Protein AF-A0A2L0EW64-F1 (afdb_monomer)

Nearest PDB structures (foldseek):
  2wth-assembly1_B  TM=3.058E-01  e=8.315E+00  Caenorhabditis elegans

pLDDT: mean 84.93, std 18.55, range [39.09, 98.69]

Radius of gyration: 31.0 Å; Cα contacts (8 Å, |Δi|>4): 306; chains: 1; bounding box: 69×65×93 Å

Organism: Sorangium cellulosum (NCBI:txid56)

Sequence (270 aa):
MNTPLPSGPVSHRSRALADAPSSSRMAPAFAGAPVSDRDELAALLSALLSLVQQRRDIWLPLSFGVLGFAPIASLALAIFGLAPLHITTVTVVIPSFITAVALGLWYPRYGRVAARGYLFAIAGVLMYDVTRAPFSLLGDWSDFVPNIGALLLHREEPHTALGYTWRWLGNGGGMGLAFVMVYPLVARRRDVVQSALVYGVAVWSCLVLTLLLAPRGEQILFELTPKNLASTLIGHLVFGGVIGLLMRSTGINVRPYAADRPRIAPLSRR

Foldseek 3Di:
DDDDDDDDDDDDDDDDDDDDDDPPDDDPPPPPDPPDPVNVVVVVVVVVVVVVLVVCLQVLLVLLLVLLCQLVVLVLCCLQVNDQSQVSCVVPNVVSVVVLCVSCVVVVLLVVQLQLLLVLLLVLLVQLVVLCVVCCVVVNWPDLLQLVVCSNVVHPGGDNVSSVCCSRNRNRSSLSSNCSSCCCVPPVPDQLLVSLLVSLVVVLVVLVVSLVPRPCSCVNGHDDDPVVSVSSNVSSNSSSNSSSVSCVVVVPDSDRPVVPDDPPPPPPPD

Secondary structure (DSSP, 8-state):
--------------------------------PPPPHHHHHHHHHHHHHHHHHHHHHHHHHHHHHHHHHHHHHHHHHHHTTSS-HHHHIIIIIHHHHHHHHHHHHHSHHHHHHHHHHHHHHHHHHHHHHHHHHHHHHTTSS---HHHHHHHHHT-SS--HHHHHHIIIIIIIHHHHHHHHHHHHHH-TTS-HHHHHHHHHHHHHHHHHHHHHHSTTHHHHS----HHHHHHHHHHHHHHHHHHHHHHHHTT-----GGGG----------

Solvent-accessible surface area (backbone atoms only — not comparable to full-atom values): 14690 Å² total; per-residue (Å²): 131,86,85,83,89,88,88,85,83,91,86,89,82,83,90,82,84,88,85,87,81,85,80,87,68,82,75,77,82,79,74,77,71,79,80,50,74,65,57,56,50,51,49,52,52,51,51,52,52,48,52,58,47,55,51,47,58,49,50,52,26,48,50,42,24,57,38,17,39,34,40,49,52,33,49,49,34,30,46,56,69,74,41,60,33,41,56,36,39,65,73,44,28,50,53,28,50,54,48,48,49,52,50,19,67,78,37,54,73,60,24,53,50,34,50,50,19,20,52,36,14,32,54,8,41,51,54,16,47,61,70,45,43,63,43,42,75,70,70,7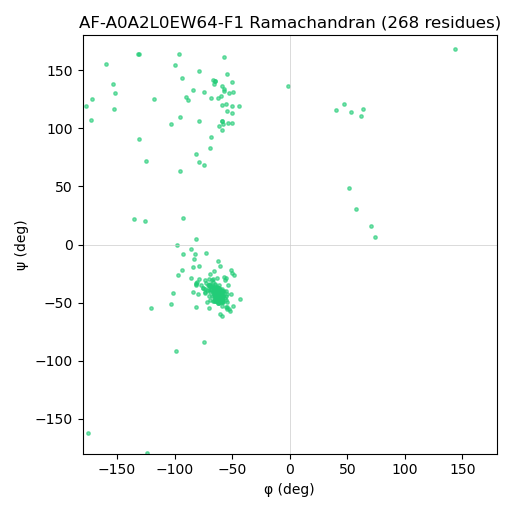5,36,81,79,31,50,21,42,52,18,6,42,50,67,74,47,90,62,66,28,54,70,58,11,50,46,41,47,34,61,33,35,25,12,16,45,25,16,13,46,59,40,36,41,58,79,78,46,66,89,52,60,57,38,63,51,23,30,53,46,17,50,50,54,44,50,53,48,53,50,43,38,75,70,20,93,46,21,35,80,55,50,52,66,94,41,77,64,52,53,51,54,50,45,50,28,25,40,43,25,14,37,43,32,14,49,51,39,61,75,67,60,70,70,78,64,48,77,77,74,74,56,76,80,72,69,75,78,72,92,120

Structure (mmCIF, N/CA/C/O backbone):
data_AF-A0A2L0EW64-F1
#
_entry.id   AF-A0A2L0EW64-F1
#
loop_
_atom_site.group_PDB
_atom_site.id
_atom_site.type_symbol
_atom_site.label_atom_id
_atom_site.label_alt_id
_atom_site.label_comp_id
_atom_site.label_asym_id
_atom_site.label_entity_id
_atom_site.label_seq_id
_atom_site.pdbx_PDB_ins_code
_atom_site.Cartn_x
_atom_site.Cartn_y
_atom_site.Cartn_z
_atom_site.occupancy
_atom_site.B_iso_or_equiv
_atom_site.auth_seq_id
_atom_site.auth_comp_id
_atom_site.auth_asym_id
_atom_site.auth_atom_id
_atom_site.pdbx_PDB_model_num
ATOM 1 N N . MET A 1 1 ? 22.609 -51.696 52.516 1.00 44.81 1 MET A N 1
ATOM 2 C CA . MET A 1 1 ? 21.857 -50.637 53.227 1.00 44.81 1 MET A CA 1
ATOM 3 C C . MET A 1 1 ? 20.477 -50.594 52.568 1.00 44.81 1 MET A C 1
ATOM 5 O O . MET A 1 1 ? 20.411 -50.076 51.469 1.00 44.81 1 MET A O 1
ATOM 9 N N . ASN A 1 2 ? 19.399 -51.287 52.972 1.00 39.09 2 ASN A N 1
ATOM 10 C CA . ASN A 1 2 ? 18.776 -51.550 54.288 1.00 39.09 2 ASN A CA 1
ATOM 11 C C . ASN A 1 2 ? 18.795 -50.292 55.161 1.00 39.09 2 ASN A C 1
ATOM 13 O O . ASN A 1 2 ? 19.894 -49.858 55.480 1.00 39.09 2 ASN A O 1
ATOM 17 N N . THR A 1 3 ? 17.713 -49.632 55.585 1.00 47.19 3 THR A N 1
ATOM 18 C CA . THR A 1 3 ? 16.247 -49.873 55.716 1.00 47.19 3 THR A CA 1
ATOM 19 C C . THR A 1 3 ? 15.658 -48.501 56.214 1.00 47.19 3 THR A C 1
ATOM 21 O O . THR A 1 3 ? 16.403 -47.525 56.197 1.00 47.19 3 THR A O 1
ATOM 24 N N . PRO A 1 4 ? 14.448 -48.357 56.793 1.00 58.59 4 PRO A N 1
ATOM 25 C CA . PRO A 1 4 ? 13.113 -48.262 56.190 1.00 58.59 4 PRO A CA 1
ATOM 26 C C . PRO A 1 4 ? 12.327 -46.970 56.58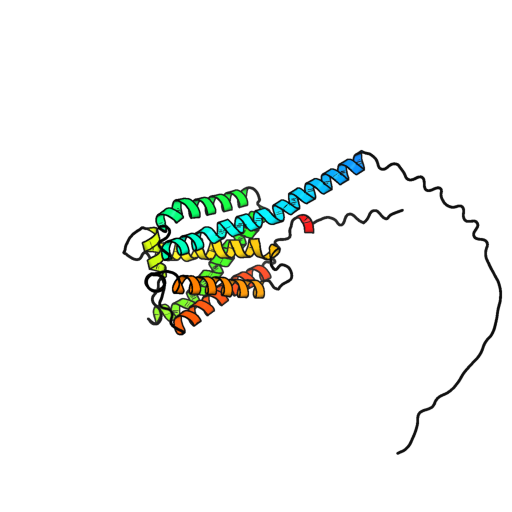8 1.00 58.59 4 PRO A C 1
ATOM 28 O O . PRO A 1 4 ? 12.793 -46.137 57.360 1.00 58.59 4 PRO A O 1
ATOM 31 N N . LEU A 1 5 ? 11.092 -46.843 56.076 1.00 52.62 5 LEU A N 1
ATOM 32 C CA . LEU A 1 5 ? 10.020 -45.936 56.541 1.00 52.62 5 LEU A CA 1
ATOM 33 C C . LEU A 1 5 ? 9.660 -46.140 58.030 1.00 52.62 5 LEU A C 1
ATOM 35 O O . LEU A 1 5 ? 9.796 -47.259 58.529 1.00 52.62 5 LEU A O 1
ATOM 39 N N . PRO A 1 6 ? 9.000 -45.150 58.666 1.00 60.81 6 PRO A N 1
ATOM 40 C CA . PRO A 1 6 ? 8.029 -45.430 59.715 1.00 60.81 6 PRO A CA 1
ATOM 41 C C . PRO A 1 6 ? 6.615 -44.946 59.356 1.00 60.81 6 PRO A C 1
ATOM 43 O O . PRO A 1 6 ? 6.358 -43.780 59.061 1.00 60.81 6 PRO A O 1
ATOM 46 N N . SER A 1 7 ? 5.695 -45.899 59.440 1.00 58.47 7 SER A N 1
ATOM 47 C CA . SER A 1 7 ? 4.243 -45.767 59.511 1.00 58.47 7 SER A CA 1
ATOM 48 C C . SER A 1 7 ? 3.760 -45.753 60.968 1.00 58.47 7 SER A C 1
ATOM 50 O O . SER A 1 7 ? 4.243 -46.557 61.765 1.00 58.47 7 SER A O 1
ATOM 52 N N . GLY A 1 8 ? 2.731 -44.954 61.277 1.00 45.16 8 GLY A N 1
ATOM 53 C CA . GLY A 1 8 ? 1.838 -45.132 62.441 1.00 45.16 8 GLY A CA 1
ATOM 54 C C . GLY A 1 8 ? 1.383 -43.817 63.107 1.00 45.16 8 GLY A C 1
ATOM 55 O O . GLY A 1 8 ? 2.007 -42.787 62.873 1.00 45.16 8 GLY A O 1
ATOM 56 N N . PRO A 1 9 ? 0.390 -43.832 64.024 1.00 53.88 9 PRO A N 1
ATOM 57 C CA . PRO A 1 9 ? -0.906 -44.512 63.936 1.00 53.88 9 PRO A CA 1
ATOM 58 C C . PRO A 1 9 ? -2.127 -43.623 64.319 1.00 53.88 9 PRO A C 1
ATOM 60 O O . PRO A 1 9 ? -2.017 -42.572 64.939 1.00 53.88 9 PRO A O 1
ATOM 63 N N . VAL A 1 10 ? -3.299 -44.129 63.918 1.00 52.09 10 VAL A N 1
ATOM 64 C CA . VAL A 1 10 ? -4.690 -44.033 64.427 1.00 52.09 10 VAL A CA 1
ATOM 65 C C . VAL A 1 10 ? -4.979 -43.220 65.708 1.00 52.09 10 VAL A C 1
ATOM 67 O O . VAL A 1 10 ? -4.393 -43.467 66.757 1.00 52.09 10 VAL A O 1
ATOM 70 N N . SER A 1 11 ? -6.059 -42.420 65.685 1.00 51.19 11 SER A N 1
ATOM 71 C CA . SER A 1 11 ? -6.894 -42.180 66.878 1.00 51.19 11 SER A CA 1
ATOM 72 C C . SER A 1 11 ? -8.365 -41.863 66.528 1.00 51.19 11 SER A C 1
ATOM 74 O O . SER A 1 11 ? -8.673 -41.043 65.665 1.00 51.19 11 SER A O 1
ATOM 76 N N . HIS A 1 12 ? -9.257 -42.589 67.207 1.00 46.34 12 HIS A N 1
ATOM 77 C CA . HIS A 1 12 ? -10.720 -42.546 67.184 1.00 46.34 12 HIS A CA 1
ATOM 78 C C . HIS A 1 12 ? -11.299 -41.385 68.018 1.00 46.34 12 HIS A C 1
ATOM 80 O O . HIS A 1 12 ? -10.793 -41.115 69.103 1.00 46.34 12 HIS A O 1
ATOM 86 N N . ARG A 1 13 ? -12.461 -40.840 67.612 1.00 47.72 13 ARG A N 1
ATOM 87 C CA . ARG A 1 13 ? -13.586 -40.394 68.484 1.00 47.72 13 ARG A CA 1
ATOM 88 C C . ARG A 1 13 ? -14.778 -39.999 67.591 1.00 47.72 13 ARG A C 1
ATOM 90 O O . ARG A 1 13 ? -14.634 -39.127 66.750 1.00 47.72 13 ARG A O 1
ATOM 97 N N . SER A 1 14 ? -15.866 -40.768 67.512 1.00 42.53 14 SER A N 1
ATOM 98 C CA . SER A 1 14 ? -17.014 -40.898 68.438 1.00 42.53 14 SER A CA 1
ATOM 99 C C . SER A 1 14 ? -17.855 -39.629 68.666 1.00 42.53 14 SER A C 1
ATOM 101 O O . SER A 1 14 ? -17.429 -38.734 69.380 1.00 42.53 14 SER A O 1
ATOM 103 N N . ARG A 1 15 ? -19.090 -39.692 68.127 1.00 44.91 15 ARG A N 1
ATOM 104 C CA . ARG A 1 15 ? -20.407 -39.279 68.678 1.00 44.91 15 ARG A CA 1
ATOM 105 C C . ARG A 1 15 ? -20.574 -37.899 69.342 1.00 44.91 15 ARG A C 1
ATOM 107 O O . ARG A 1 15 ? -20.096 -37.702 70.449 1.00 44.91 15 ARG A O 1
ATOM 114 N N . ALA A 1 16 ? -21.485 -37.094 68.784 1.00 43.25 16 ALA A N 1
ATOM 115 C CA . ALA A 1 16 ? -22.729 -36.597 69.418 1.00 43.25 16 ALA A CA 1
ATOM 116 C C . ALA A 1 16 ? -23.508 -35.770 68.363 1.00 43.25 16 ALA A C 1
ATOM 118 O O . ALA A 1 16 ? -22.899 -34.977 67.658 1.00 43.25 16 ALA A O 1
ATOM 119 N N . LEU A 1 17 ? -24.736 -36.131 67.972 1.00 42.59 17 LEU A N 1
ATOM 120 C CA . LEU A 1 17 ? -26.027 -35.829 68.617 1.00 42.59 17 LEU A CA 1
ATOM 121 C C . LEU A 1 17 ? -26.370 -34.329 68.665 1.00 42.59 17 LEU A C 1
ATOM 123 O O . LEU A 1 17 ? -25.695 -33.574 69.345 1.00 42.59 17 LEU A O 1
ATOM 127 N N . ALA A 1 18 ? -27.467 -34.014 67.964 1.00 44.28 18 ALA A N 1
ATOM 128 C CA . ALA A 1 18 ? -28.456 -32.964 68.211 1.00 44.28 18 ALA A CA 1
ATOM 129 C C . ALA A 1 18 ? -27.960 -31.520 68.403 1.00 44.28 18 ALA A C 1
ATOM 131 O O . ALA A 1 18 ? -27.354 -31.180 69.405 1.00 44.28 18 ALA A O 1
ATOM 132 N N . ASP A 1 19 ? -28.315 -30.642 67.463 1.00 45.41 19 ASP A N 1
ATOM 133 C CA . ASP A 1 19 ? -29.404 -29.694 67.724 1.00 45.41 19 ASP A CA 1
ATOM 134 C C . ASP A 1 19 ? -29.774 -28.927 66.451 1.00 45.41 19 ASP A C 1
ATOM 136 O O . ASP A 1 19 ? -28.946 -28.316 65.775 1.00 45.41 19 ASP A O 1
ATOM 140 N N . ALA A 1 20 ? -31.058 -29.003 66.111 1.00 51.59 20 ALA A N 1
ATOM 141 C CA . ALA A 1 20 ? -31.687 -28.215 65.069 1.00 51.59 20 ALA A CA 1
ATOM 142 C C . ALA A 1 20 ? -32.179 -26.892 65.675 1.00 51.59 20 ALA A C 1
ATOM 144 O O . ALA A 1 20 ? -33.000 -26.931 66.592 1.00 51.59 20 ALA A O 1
ATOM 145 N N . PRO A 1 21 ? -31.782 -25.721 65.148 1.00 48.44 21 PRO A N 1
ATOM 146 C CA . PRO A 1 21 ? -32.523 -24.496 65.372 1.00 48.44 21 PRO A CA 1
ATOM 147 C C . PRO A 1 21 ? -33.582 -24.327 64.277 1.00 48.44 21 PRO A C 1
ATOM 149 O O . PRO A 1 21 ? -33.303 -24.370 63.077 1.00 48.44 21 PRO A O 1
ATOM 152 N N . SER A 1 22 ? -34.815 -24.126 64.729 1.00 51.66 22 SER A N 1
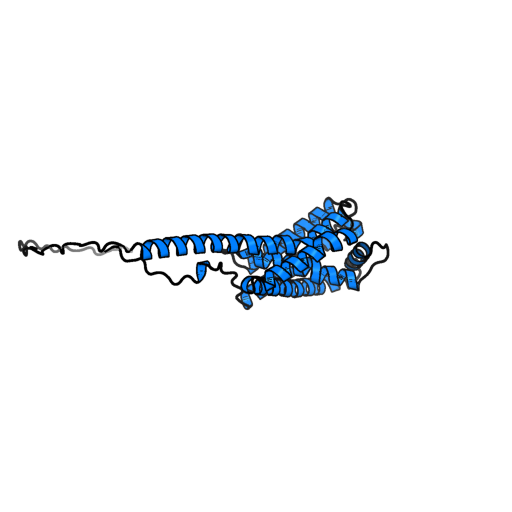ATOM 153 C CA . SER A 1 22 ? -36.002 -23.803 63.948 1.00 51.66 22 SER A CA 1
ATOM 154 C C . SER A 1 22 ? -35.773 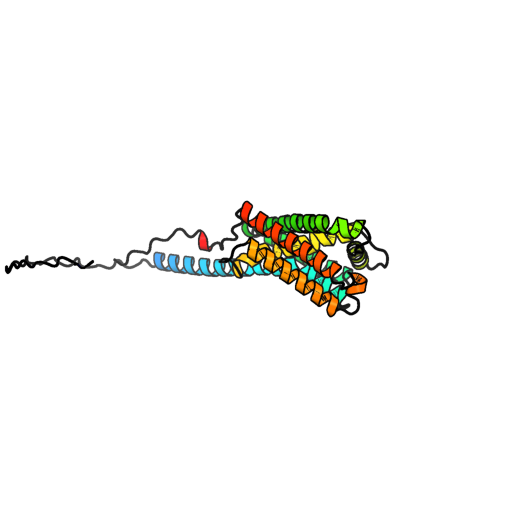-22.629 62.985 1.00 51.66 22 SER A C 1
ATOM 156 O O . SER A 1 22 ? -35.626 -21.473 63.378 1.00 51.66 22 SER A O 1
ATOM 158 N N . SER A 1 23 ? -35.801 -22.904 61.681 1.00 46.41 23 SER A N 1
ATOM 159 C CA . SER A 1 23 ? -35.766 -21.884 60.629 1.00 46.41 23 SER A CA 1
ATOM 160 C C . SER A 1 23 ? -37.176 -21.519 60.157 1.00 46.41 23 SER A C 1
ATOM 162 O O . SER A 1 23 ? -37.527 -21.650 58.990 1.00 46.41 23 SER A O 1
ATOM 164 N N . SER A 1 24 ? -37.989 -20.968 61.059 1.00 51.53 24 SER A N 1
ATOM 165 C CA . SER A 1 24 ? -39.148 -20.157 60.664 1.00 51.53 24 SER A CA 1
ATOM 166 C C . SER A 1 24 ? -38.660 -18.751 60.281 1.00 51.53 24 SER A C 1
ATOM 168 O O . SER A 1 24 ? -38.860 -17.782 61.014 1.00 51.53 24 SER A O 1
ATOM 170 N N . ARG A 1 25 ? -37.974 -18.626 59.138 1.00 48.84 25 ARG A N 1
ATOM 171 C CA . ARG A 1 25 ? -37.806 -17.330 58.465 1.00 48.84 25 ARG A CA 1
ATOM 172 C C . ARG A 1 25 ? -38.895 -17.212 57.412 1.00 48.84 25 ARG A C 1
ATOM 174 O O . ARG A 1 25 ? -38.855 -17.908 56.403 1.00 48.84 25 ARG A O 1
ATOM 181 N N . MET A 1 26 ? -39.849 -16.321 57.675 1.00 45.78 26 MET A N 1
ATOM 182 C CA . MET A 1 26 ? -40.767 -15.786 56.674 1.00 45.78 26 MET A CA 1
ATOM 183 C C . MET A 1 26 ? -39.977 -15.437 55.412 1.00 45.78 26 MET A C 1
ATOM 185 O O . MET A 1 26 ? -39.053 -14.622 55.452 1.00 45.78 26 MET A O 1
ATOM 189 N N . ALA A 1 27 ? -40.334 -16.082 54.304 1.00 45.59 27 ALA A N 1
ATOM 190 C CA . ALA A 1 27 ? -39.895 -15.668 52.988 1.00 45.59 27 ALA A CA 1
ATOM 191 C C . ALA A 1 27 ? -40.333 -14.208 52.773 1.00 45.59 27 ALA A C 1
ATOM 193 O O . ALA A 1 27 ? -41.496 -13.887 53.037 1.00 45.59 27 ALA A O 1
ATOM 194 N N . PRO A 1 28 ? -39.450 -13.309 52.309 1.00 49.66 28 PRO A N 1
ATOM 195 C CA . PRO A 1 28 ? -39.916 -12.033 51.806 1.00 49.66 28 PRO A CA 1
ATOM 196 C C . PRO A 1 28 ? -40.800 -12.327 50.594 1.00 49.66 28 PRO A C 1
ATOM 198 O O . PRO A 1 28 ? -40.392 -13.033 49.670 1.00 49.66 28 PRO A O 1
ATOM 201 N N . ALA A 1 29 ? -42.029 -11.814 50.617 1.00 46.47 29 ALA A N 1
ATOM 202 C CA . ALA A 1 29 ? -42.864 -11.745 49.434 1.00 46.47 29 ALA A CA 1
ATOM 203 C C . ALA A 1 29 ? -42.093 -10.937 48.380 1.00 46.47 29 ALA A C 1
ATOM 205 O O . ALA A 1 29 ? -41.957 -9.718 48.491 1.00 46.47 29 ALA A O 1
ATOM 206 N N . PHE A 1 30 ? -41.530 -11.636 47.395 1.00 47.09 30 PHE A N 1
ATOM 207 C CA . PHE A 1 30 ? -40.926 -11.041 46.211 1.00 47.09 30 PHE A CA 1
ATOM 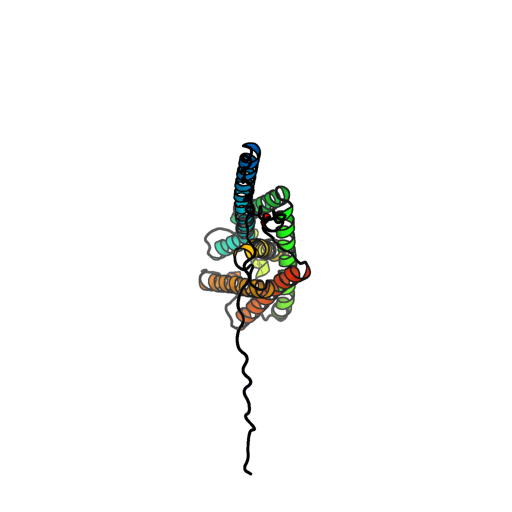208 C C . PHE A 1 30 ? -42.044 -10.434 45.365 1.00 47.09 30 PHE A C 1
ATOM 210 O O . PHE A 1 30 ? -42.559 -11.043 44.431 1.00 47.09 30 PHE A O 1
ATOM 217 N N . ALA A 1 31 ? -42.441 -9.215 45.721 1.00 45.97 31 ALA A N 1
ATOM 218 C CA . ALA A 1 31 ? -43.125 -8.329 44.803 1.00 45.97 31 ALA A CA 1
ATOM 219 C C . ALA A 1 31 ? -42.102 -7.928 43.732 1.00 45.97 31 ALA A C 1
ATOM 221 O O . ALA A 1 31 ? -41.310 -7.006 43.926 1.00 45.97 31 ALA A O 1
ATOM 222 N N . GLY A 1 32 ? -42.068 -8.674 42.625 1.00 47.53 32 GLY A N 1
ATOM 223 C CA . GLY A 1 32 ? -41.384 -8.236 41.416 1.00 47.53 32 GLY A CA 1
ATOM 224 C C . GLY A 1 32 ? -42.010 -6.917 40.985 1.00 47.53 32 GLY A C 1
ATOM 225 O O . GLY A 1 32 ? -43.157 -6.894 40.544 1.00 47.53 32 GLY A O 1
ATOM 226 N N . ALA A 1 33 ? -41.294 -5.812 41.189 1.00 54.06 33 ALA A N 1
ATOM 227 C CA . ALA A 1 33 ? -41.721 -4.523 40.676 1.00 54.06 33 ALA A CA 1
ATOM 228 C C . ALA A 1 33 ? -41.878 -4.649 39.150 1.00 54.06 33 ALA A C 1
ATOM 230 O O . ALA A 1 33 ? -40.996 -5.233 38.512 1.00 54.06 33 ALA A O 1
ATOM 231 N N . PRO A 1 34 ? -42.976 -4.152 38.555 1.00 58.41 34 PRO A N 1
ATOM 232 C CA . PRO A 1 34 ? -43.128 -4.169 37.110 1.00 58.41 34 PRO A CA 1
ATOM 233 C C . PRO A 1 34 ? -41.963 -3.384 36.503 1.00 58.41 34 PRO A C 1
ATOM 235 O O . PRO A 1 34 ? -41.762 -2.212 36.827 1.00 58.41 34 PRO A O 1
ATOM 238 N N . VAL A 1 35 ? -41.166 -4.055 35.668 1.00 59.88 35 VAL A N 1
ATOM 239 C CA . VAL A 1 35 ? -40.178 -3.387 34.819 1.00 59.88 35 VAL A CA 1
ATOM 240 C C . VAL A 1 35 ? -40.958 -2.358 34.010 1.00 59.88 35 VAL A C 1
ATOM 242 O O . VAL A 1 35 ? -41.945 -2.693 33.361 1.00 59.88 35 VAL A O 1
ATOM 245 N N . SER A 1 36 ? -40.587 -1.089 34.142 1.00 77.50 36 SER A N 1
ATOM 246 C CA . SER A 1 36 ? -41.289 0.000 33.473 1.00 77.50 36 SER A CA 1
ATOM 247 C C . SER A 1 36 ? -41.127 -0.154 31.960 1.00 77.50 36 SER A C 1
ATOM 249 O O . SER A 1 36 ? -40.018 -0.426 31.501 1.00 77.50 36 SER A O 1
ATOM 251 N N . ASP A 1 37 ? -42.174 0.114 31.171 1.00 77.94 37 ASP A N 1
ATOM 252 C CA . ASP A 1 37 ? -42.106 0.167 29.696 1.00 77.94 37 ASP A CA 1
ATOM 253 C C . ASP A 1 37 ? -40.927 1.029 29.188 1.00 77.94 37 ASP A C 1
ATOM 255 O O . ASP A 1 37 ? -40.390 0.825 28.098 1.00 77.94 37 ASP A O 1
ATOM 259 N N . ARG A 1 38 ? -40.478 2.001 29.999 1.00 78.44 38 ARG A N 1
ATOM 260 C CA . ARG A 1 38 ? -39.309 2.846 29.712 1.00 78.44 38 ARG A CA 1
ATOM 261 C C . ARG A 1 38 ? -37.982 2.088 29.780 1.00 78.44 38 ARG A C 1
ATOM 263 O O . ARG A 1 38 ? -37.090 2.383 28.986 1.00 78.44 38 ARG A O 1
ATOM 270 N N . ASP A 1 39 ? -37.850 1.136 30.698 1.00 82.75 39 ASP A N 1
ATOM 271 C CA . ASP A 1 39 ? -36.640 0.328 30.870 1.00 82.75 39 ASP A CA 1
ATOM 272 C C . ASP A 1 39 ? -36.513 -0.700 29.738 1.00 82.75 39 ASP A C 1
ATOM 274 O O . ASP A 1 39 ? -35.420 -0.898 29.200 1.00 82.75 39 ASP A O 1
ATOM 278 N N . GLU A 1 40 ? -37.635 -1.281 29.298 1.00 81.31 40 GLU A N 1
ATOM 279 C CA . GLU A 1 40 ? -37.673 -2.157 28.120 1.00 81.31 40 GLU A CA 1
ATOM 280 C C . GLU A 1 40 ? -37.359 -1.394 26.828 1.00 81.31 40 GLU A C 1
ATOM 282 O O . GLU A 1 40 ? -36.533 -1.843 26.025 1.00 81.31 40 GLU A O 1
ATOM 287 N N . LEU A 1 41 ? -37.936 -0.201 26.646 1.00 81.25 41 LEU A N 1
ATOM 288 C CA . LEU A 1 41 ? -37.624 0.660 25.504 1.00 81.25 41 LEU A CA 1
ATOM 289 C C . LEU A 1 41 ? -36.142 1.065 25.491 1.00 81.25 41 LEU A C 1
ATOM 291 O O . LEU A 1 41 ? -35.495 1.008 24.443 1.00 81.25 41 LEU A O 1
ATOM 295 N N . ALA A 1 42 ? -35.572 1.430 26.643 1.00 82.50 42 ALA A N 1
ATOM 296 C CA . ALA A 1 42 ? -34.151 1.755 26.758 1.00 82.50 42 ALA A CA 1
ATOM 297 C C . ALA A 1 42 ? -33.257 0.545 26.431 1.00 82.50 42 ALA A C 1
ATOM 299 O O . ALA A 1 42 ? -32.260 0.687 25.711 1.00 82.50 42 ALA A O 1
ATOM 300 N N . ALA A 1 43 ? -33.630 -0.652 26.892 1.00 82.88 43 ALA A N 1
ATOM 301 C CA . ALA A 1 43 ? -32.926 -1.889 26.572 1.00 82.88 43 ALA A CA 1
ATOM 302 C C . ALA A 1 43 ? -32.968 -2.189 25.064 1.00 82.88 43 ALA A C 1
ATOM 304 O O . ALA A 1 43 ? -31.915 -2.434 24.464 1.00 82.88 43 ALA A O 1
ATOM 305 N N . LEU A 1 44 ? -34.138 -2.079 24.427 1.00 81.00 44 LEU A N 1
ATOM 306 C CA . LEU A 1 44 ? -34.302 -2.269 22.982 1.00 81.00 44 LEU A CA 1
ATOM 307 C C . LEU A 1 44 ? -33.495 -1.253 22.167 1.00 81.00 44 LEU A C 1
ATOM 309 O O . LEU A 1 44 ? -32.775 -1.638 21.242 1.00 81.00 44 LEU A O 1
ATOM 313 N N . LEU A 1 45 ? -33.544 0.030 22.531 1.00 82.38 45 LEU A N 1
ATOM 314 C CA . LEU A 1 45 ? -32.759 1.077 21.871 1.00 82.38 45 LEU A CA 1
ATOM 315 C C . LEU A 1 45 ? -31.254 0.821 22.008 1.00 82.38 45 LEU A C 1
ATOM 317 O O . LEU A 1 45 ? -30.516 0.938 21.028 1.00 82.38 45 LEU A O 1
ATOM 321 N N . SER A 1 46 ? -30.793 0.409 23.192 1.00 81.88 46 SER A N 1
ATOM 322 C CA . SER A 1 46 ? -29.385 0.067 23.412 1.00 81.88 46 SER A CA 1
ATOM 323 C C . SER A 1 46 ? -28.946 -1.137 22.568 1.00 81.88 46 SER A C 1
ATOM 325 O O . SER A 1 46 ? -27.864 -1.116 21.971 1.00 81.88 46 SER A O 1
ATOM 327 N N . ALA A 1 47 ? -29.806 -2.152 22.440 1.00 79.56 47 ALA A N 1
ATOM 328 C CA . ALA A 1 47 ? -29.552 -3.325 21.617 1.00 79.56 47 ALA A CA 1
ATOM 329 C C . ALA A 1 47 ? -29.465 -2.946 20.130 1.00 79.56 47 ALA A C 1
ATOM 331 O O . ALA A 1 47 ? -28.489 -3.306 19.466 1.00 79.56 47 ALA A O 1
ATOM 332 N N . LEU A 1 48 ? -30.410 -2.148 19.625 1.00 77.56 48 LEU A N 1
ATOM 333 C CA . LEU A 1 48 ? -30.419 -1.665 18.240 1.00 77.56 48 LEU A CA 1
ATOM 334 C C . LEU A 1 48 ? -29.187 -0.814 17.915 1.00 77.56 48 LEU A C 1
ATOM 336 O O . LEU A 1 48 ? -28.503 -1.073 16.921 1.00 77.56 48 LEU A O 1
ATOM 340 N N . LEU A 1 49 ? -28.847 0.151 18.775 1.00 81.00 49 LEU A N 1
ATOM 341 C CA . LEU A 1 49 ? -27.640 0.966 18.622 1.00 81.00 49 LEU A CA 1
ATOM 342 C C . LEU A 1 49 ? -26.381 0.093 18.599 1.00 81.00 49 LEU A C 1
ATOM 344 O O . LEU A 1 49 ? -25.496 0.311 17.769 1.00 81.00 49 LEU A O 1
ATOM 348 N N . SER A 1 50 ? -26.325 -0.938 19.447 1.00 75.62 50 SER A N 1
ATOM 349 C CA . SER A 1 50 ? -25.191 -1.861 19.491 1.00 75.62 50 SER A CA 1
ATOM 350 C C . SER A 1 50 ? -25.030 -2.680 18.206 1.00 75.62 50 SER A C 1
ATOM 352 O O . SER A 1 50 ? -23.902 -2.880 17.757 1.00 75.62 50 SER A O 1
ATOM 354 N N . LEU A 1 51 ? -26.132 -3.089 17.569 1.00 77.25 51 LEU A N 1
ATOM 355 C CA . LEU A 1 51 ? -26.111 -3.812 16.295 1.00 77.25 51 LEU A CA 1
ATOM 356 C C . LEU A 1 51 ? -25.664 -2.910 15.141 1.00 77.25 51 LEU A C 1
ATOM 358 O O . LEU A 1 51 ? -24.823 -3.309 14.331 1.00 77.25 51 LEU A O 1
ATOM 362 N N . VAL A 1 52 ? -26.185 -1.680 15.074 1.00 77.69 52 VAL A N 1
ATOM 363 C CA . VAL A 1 52 ? -25.770 -0.682 14.070 1.00 77.69 52 VAL A CA 1
ATOM 364 C C . VAL A 1 52 ? -24.277 -0.391 14.200 1.00 77.69 52 VAL A C 1
ATOM 366 O O . VAL A 1 52 ? -23.547 -0.338 13.209 1.00 77.69 52 VAL A O 1
ATOM 369 N N . GLN A 1 53 ? -23.806 -0.246 15.432 1.00 77.38 53 GLN A N 1
ATOM 370 C CA . GLN A 1 53 ? -22.412 0.017 15.736 1.00 77.38 53 GLN A CA 1
ATOM 371 C C . GLN A 1 53 ? -21.495 -1.163 15.406 1.00 77.38 53 GLN A C 1
ATOM 373 O O . GLN A 1 53 ? -20.475 -0.969 14.750 1.00 77.38 53 GLN A O 1
ATOM 378 N N . GLN A 1 54 ? -21.895 -2.384 15.765 1.00 78.19 54 GLN A N 1
ATOM 379 C CA . GLN A 1 54 ? -21.169 -3.602 15.407 1.00 78.19 54 GLN A CA 1
ATOM 380 C C . GLN A 1 54 ? -21.037 -3.749 13.888 1.00 78.19 54 GLN A C 1
ATOM 382 O O . GLN A 1 54 ? -19.973 -4.116 13.393 1.00 78.19 54 GLN A O 1
ATOM 387 N N . ARG A 1 55 ? -22.093 -3.426 13.129 1.00 83.69 55 ARG A N 1
ATOM 388 C CA . ARG A 1 55 ? -22.022 -3.410 11.663 1.00 83.69 55 ARG A CA 1
ATOM 389 C C . ARG A 1 55 ? -21.007 -2.377 11.168 1.00 83.69 55 ARG A C 1
ATOM 391 O O . ARG A 1 55 ? -20.202 -2.702 10.301 1.00 83.69 55 ARG A O 1
ATOM 398 N N . ARG A 1 56 ? -20.991 -1.162 11.726 1.00 85.69 56 ARG A N 1
ATOM 399 C CA . ARG A 1 56 ? -20.013 -0.117 11.355 1.00 85.69 56 ARG A CA 1
ATOM 400 C C . ARG A 1 56 ? -18.569 -0.532 11.639 1.00 85.69 56 ARG A C 1
ATOM 402 O O . ARG A 1 56 ? -17.713 -0.308 10.788 1.00 85.69 56 ARG A O 1
ATOM 409 N N . ASP A 1 57 ? -18.325 -1.184 12.775 1.00 87.50 57 ASP A N 1
ATOM 410 C CA . ASP A 1 57 ? -17.009 -1.708 13.171 1.00 87.50 57 ASP A CA 1
ATOM 411 C C . ASP A 1 57 ? -16.462 -2.789 12.223 1.00 87.50 57 ASP A C 1
ATOM 413 O O . ASP A 1 57 ? -15.276 -3.100 12.279 1.00 87.50 57 ASP A O 1
ATOM 417 N N . ILE A 1 58 ? -17.300 -3.347 11.346 1.00 89.44 58 ILE A N 1
ATOM 418 C CA . ILE A 1 58 ? -16.903 -4.320 10.322 1.00 89.44 58 ILE A CA 1
ATOM 419 C C . ILE A 1 58 ? -16.815 -3.644 8.953 1.00 89.44 58 ILE A C 1
ATOM 421 O O . ILE A 1 58 ? -15.796 -3.752 8.273 1.00 89.44 58 ILE A O 1
ATOM 425 N N . TRP A 1 59 ? -17.858 -2.916 8.548 1.00 93.06 59 TRP A N 1
ATOM 426 C CA . TRP A 1 59 ? -17.931 -2.349 7.202 1.00 93.06 59 TRP A CA 1
ATOM 427 C C . TRP A 1 59 ? -16.930 -1.224 6.976 1.00 93.06 59 TRP A C 1
ATOM 429 O O . TRP A 1 59 ? -16.308 -1.198 5.923 1.00 93.06 59 TRP A O 1
ATOM 439 N N . LEU A 1 60 ? -16.720 -0.324 7.944 1.00 94.19 60 LEU A N 1
ATOM 440 C CA . LEU A 1 60 ? -15.776 0.778 7.750 1.00 94.19 60 LEU A CA 1
ATOM 441 C C . LEU A 1 60 ? -14.346 0.266 7.538 1.00 94.19 60 LEU A C 1
ATOM 443 O O . LEU A 1 60 ? -13.739 0.658 6.541 1.00 94.19 60 LEU A O 1
ATOM 447 N N . PRO A 1 61 ? -13.795 -0.627 8.385 1.00 94.88 61 PRO A N 1
ATOM 448 C CA . PRO A 1 61 ? -12.452 -1.125 8.137 1.00 94.88 61 PRO A CA 1
ATOM 449 C C . PRO A 1 61 ? -12.316 -1.948 6.854 1.00 94.88 61 PRO A C 1
ATOM 451 O O . PRO A 1 61 ? -11.290 -1.833 6.187 1.00 94.88 61 PRO A O 1
ATOM 454 N N . LEU A 1 62 ? -13.344 -2.711 6.461 1.00 96.06 62 LEU A N 1
ATOM 455 C CA . LEU A 1 62 ? -13.358 -3.398 5.165 1.00 96.06 62 LEU A CA 1
ATOM 456 C C . LEU A 1 62 ? -13.359 -2.413 3.993 1.00 96.06 62 LEU A C 1
ATOM 458 O O . LEU A 1 62 ? -12.583 -2.598 3.059 1.00 96.06 62 LEU A O 1
ATOM 462 N N . SER A 1 63 ? -14.163 -1.348 4.055 1.00 97.56 63 SER A N 1
ATOM 463 C CA . SER A 1 63 ? -14.182 -0.304 3.027 1.00 97.56 63 SER A CA 1
ATOM 464 C C . SER A 1 63 ? -12.814 0.354 2.888 1.00 97.56 63 SER A C 1
ATOM 466 O O . SER A 1 63 ? -12.290 0.432 1.783 1.00 97.56 63 SER A O 1
ATOM 468 N N . PHE A 1 64 ? -12.186 0.759 3.996 1.00 97.94 64 PHE A N 1
ATOM 469 C CA . PHE A 1 64 ? -10.812 1.267 3.959 1.00 97.94 64 PHE A CA 1
ATOM 470 C C . PHE A 1 64 ? -9.831 0.230 3.394 1.00 97.94 64 PHE A C 1
ATOM 472 O O . PHE A 1 64 ? -8.970 0.591 2.599 1.00 97.94 64 PHE A O 1
ATOM 479 N N . GLY A 1 65 ? -9.991 -1.048 3.748 1.00 97.38 65 GLY A N 1
ATOM 480 C CA . GLY A 1 65 ? -9.236 -2.161 3.175 1.00 97.38 65 GLY A CA 1
ATOM 481 C C . GLY A 1 65 ? -9.292 -2.199 1.649 1.00 97.38 65 GLY A C 1
ATOM 482 O O . GLY A 1 65 ? -8.257 -2.149 0.990 1.00 97.38 65 GLY A O 1
ATOM 483 N N . VAL A 1 66 ? -10.501 -2.236 1.089 1.00 98.06 66 VAL A N 1
ATOM 484 C CA . VAL A 1 66 ? -10.728 -2.277 -0.365 1.00 98.06 66 VAL A CA 1
ATOM 485 C C . VAL A 1 66 ? -10.170 -1.029 -1.048 1.00 98.06 66 VAL A C 1
ATOM 487 O O . VAL A 1 66 ? -9.428 -1.142 -2.021 1.00 98.06 66 VAL A O 1
ATOM 490 N N . LEU A 1 67 ? -10.472 0.156 -0.513 1.00 98.50 67 LEU A N 1
ATOM 491 C CA . LEU A 1 67 ? -10.003 1.430 -1.067 1.00 98.50 67 LEU A CA 1
ATOM 492 C C . LEU A 1 67 ? -8.470 1.535 -1.030 1.00 98.50 67 LEU A C 1
ATOM 494 O O . LEU A 1 67 ? -7.863 2.033 -1.975 1.00 98.50 67 LEU A O 1
ATOM 498 N N . GLY A 1 68 ? -7.835 1.028 0.032 1.00 98.25 68 GLY A N 1
ATOM 499 C CA . GLY A 1 68 ? -6.380 1.008 0.184 1.00 98.25 68 GLY A CA 1
ATOM 500 C C . GLY A 1 68 ? -5.664 0.100 -0.819 1.00 98.25 68 GLY A C 1
ATOM 501 O O . GLY A 1 68 ? -4.549 0.410 -1.229 1.00 98.25 68 GLY A O 1
ATOM 502 N N . PHE A 1 69 ? -6.299 -0.982 -1.280 1.00 98.25 69 PHE A N 1
ATOM 503 C CA . PHE A 1 69 ? -5.729 -1.856 -2.314 1.00 98.25 69 PHE A CA 1
ATOM 504 C C . PHE A 1 69 ? -5.929 -1.348 -3.750 1.00 98.25 69 PHE A C 1
ATOM 506 O O . PHE A 1 69 ? -5.321 -1.897 -4.670 1.00 98.25 69 PHE A O 1
ATOM 513 N N . ALA A 1 70 ? -6.721 -0.294 -3.970 1.00 98.50 70 ALA A N 1
ATOM 514 C CA . ALA A 1 70 ? -7.006 0.220 -5.311 1.00 98.50 70 ALA A CA 1
ATOM 515 C C . ALA A 1 70 ? -5.750 0.554 -6.155 1.00 98.50 70 ALA A C 1
ATOM 517 O O . ALA A 1 70 ? -5.730 0.169 -7.329 1.00 98.50 70 ALA A O 1
ATOM 518 N N . PRO A 1 71 ? -4.687 1.198 -5.617 1.00 98.44 71 PRO A N 1
ATOM 519 C CA . PRO A 1 71 ? -3.472 1.486 -6.383 1.00 98.44 71 PRO A CA 1
ATOM 520 C C . PRO A 1 71 ? -2.767 0.218 -6.876 1.00 98.44 71 PRO A C 1
ATOM 522 O O . PRO A 1 71 ? -2.504 0.074 -8.069 1.00 98.44 71 PRO A O 1
ATOM 525 N N . ILE A 1 72 ? -2.518 -0.743 -5.982 1.00 97.62 72 ILE A N 1
ATOM 526 C CA . ILE A 1 72 ? -1.783 -1.958 -6.349 1.00 97.62 72 ILE A CA 1
ATOM 527 C C . ILE A 1 72 ? -2.612 -2.865 -7.266 1.00 97.62 72 ILE A C 1
ATOM 529 O O . ILE A 1 72 ? -2.060 -3.452 -8.194 1.00 97.62 72 ILE A O 1
ATOM 533 N N . ALA A 1 73 ? -3.936 -2.916 -7.079 1.00 98.00 73 ALA A N 1
ATOM 534 C CA . ALA A 1 73 ? -4.837 -3.624 -7.984 1.00 98.00 73 ALA A CA 1
ATOM 535 C C . ALA A 1 73 ? -4.823 -3.005 -9.392 1.00 98.00 73 ALA A C 1
ATOM 537 O O . ALA A 1 73 ? -4.721 -3.729 -10.378 1.00 98.00 73 ALA A O 1
ATOM 538 N N . SER A 1 74 ? -4.849 -1.673 -9.492 1.00 98.44 74 SER A N 1
ATOM 539 C CA . SER A 1 74 ? -4.772 -0.960 -10.777 1.00 98.44 74 SER A CA 1
ATOM 540 C C . SER A 1 74 ? -3.440 -1.204 -11.489 1.00 98.44 74 SER A C 1
ATOM 542 O O . SER A 1 74 ? -3.415 -1.441 -12.696 1.00 98.44 74 SER A O 1
ATOM 544 N N . LEU A 1 75 ? -2.332 -1.222 -10.739 1.00 97.88 75 LEU A N 1
ATOM 545 C CA . LEU A 1 75 ? -1.020 -1.572 -11.281 1.00 97.88 75 LEU A CA 1
ATOM 546 C C . LEU A 1 75 ? -0.978 -3.025 -11.774 1.00 97.88 75 LEU A C 1
ATOM 548 O O . LEU A 1 75 ? -0.480 -3.272 -12.869 1.00 97.88 75 LEU A O 1
ATOM 552 N N . ALA A 1 76 ? -1.534 -3.971 -11.013 1.00 97.38 76 ALA A N 1
ATOM 553 C CA . ALA A 1 76 ? -1.626 -5.363 -11.442 1.00 97.38 76 ALA A CA 1
ATOM 554 C C . ALA A 1 76 ? -2.426 -5.486 -12.751 1.00 97.38 76 ALA A C 1
ATOM 556 O O . ALA A 1 76 ? -1.923 -6.063 -13.712 1.00 97.38 76 ALA A O 1
ATOM 557 N N . LEU A 1 77 ? -3.612 -4.871 -12.841 1.00 97.75 77 LEU A N 1
ATOM 558 C CA . LEU A 1 77 ? -4.422 -4.863 -14.068 1.00 97.75 77 LEU A CA 1
ATOM 559 C C . LEU A 1 77 ? -3.649 -4.320 -15.279 1.00 97.75 77 LEU A C 1
ATOM 561 O O . LEU A 1 77 ? -3.756 -4.880 -16.370 1.00 97.75 77 LEU A O 1
ATOM 565 N N . ALA A 1 78 ? -2.848 -3.270 -15.087 1.00 97.25 78 ALA A N 1
ATOM 566 C CA . ALA A 1 78 ? -2.011 -2.711 -16.143 1.00 97.25 78 ALA A CA 1
ATOM 567 C C . ALA A 1 78 ? -0.894 -3.661 -16.584 1.00 97.25 78 ALA A C 1
ATOM 569 O O . ALA A 1 78 ? -0.657 -3.806 -17.781 1.00 97.25 78 ALA A O 1
ATOM 570 N N . ILE A 1 79 ? -0.249 -4.353 -15.643 1.00 96.75 79 ILE A N 1
ATOM 571 C CA . ILE A 1 79 ? 0.801 -5.336 -15.945 1.00 96.75 79 ILE A CA 1
ATOM 572 C C . ILE A 1 79 ? 0.226 -6.553 -16.690 1.00 96.75 79 ILE A C 1
ATOM 574 O O . ILE A 1 79 ? 0.859 -7.063 -17.614 1.00 96.75 79 ILE A O 1
ATOM 578 N N . PHE A 1 80 ? -0.997 -6.975 -16.354 1.00 97.56 80 PHE A N 1
ATOM 579 C CA . PHE A 1 80 ? -1.731 -8.008 -17.096 1.00 97.56 80 PHE A CA 1
ATOM 580 C C . PHE A 1 80 ? -2.260 -7.533 -18.462 1.00 97.56 80 PHE A C 1
ATOM 582 O O . PHE A 1 80 ? -2.786 -8.343 -19.221 1.00 97.56 80 PHE A O 1
ATOM 589 N N . GLY A 1 81 ? -2.150 -6.241 -18.788 1.00 95.88 81 GLY A N 1
ATOM 590 C CA . GLY A 1 81 ? -2.704 -5.671 -20.018 1.00 95.88 81 GLY A CA 1
ATOM 591 C C . GLY A 1 81 ? -4.235 -5.596 -20.038 1.00 95.88 81 GLY A C 1
ATOM 592 O O . GLY A 1 81 ? -4.818 -5.408 -21.101 1.00 95.88 81 GLY A O 1
ATOM 593 N N . LEU A 1 82 ? -4.893 -5.735 -18.882 1.00 97.25 82 LEU A N 1
ATOM 594 C CA . LEU A 1 82 ? -6.356 -5.736 -18.765 1.00 97.25 82 LEU A CA 1
ATOM 595 C C . LEU A 1 82 ? -6.945 -4.324 -18.751 1.00 97.25 82 LEU A C 1
ATOM 597 O O . LEU A 1 82 ? -8.050 -4.111 -19.242 1.00 97.25 82 LEU A O 1
ATOM 601 N N . ALA A 1 83 ? -6.229 -3.358 -18.174 1.00 97.62 83 ALA A N 1
ATOM 602 C CA . ALA A 1 83 ? -6.656 -1.964 -18.150 1.00 97.62 83 ALA A CA 1
ATOM 603 C C . ALA A 1 83 ? -5.447 -1.020 -18.054 1.00 97.62 83 ALA A C 1
ATOM 605 O O . ALA A 1 83 ? -4.550 -1.278 -17.254 1.00 97.62 83 ALA A O 1
ATOM 606 N N . PRO A 1 84 ? -5.404 0.101 -18.797 1.00 97.81 84 PRO A N 1
ATOM 607 C CA . PRO A 1 84 ? -4.287 1.036 -18.706 1.00 97.81 84 PRO A CA 1
ATOM 608 C C . PRO A 1 84 ? -4.188 1.705 -17.325 1.00 97.81 84 PRO A C 1
ATOM 610 O O . PRO A 1 84 ? -5.198 2.117 -16.741 1.00 97.81 84 PRO A O 1
ATOM 613 N N . LEU A 1 85 ? -2.961 1.878 -16.820 1.00 98.12 85 LEU A N 1
ATOM 614 C CA . LEU A 1 85 ? -2.732 2.457 -15.492 1.00 98.12 85 LEU A CA 1
ATOM 615 C C . LEU A 1 85 ? -3.176 3.922 -15.395 1.00 98.12 85 LEU A C 1
ATOM 617 O O . LEU A 1 85 ? -3.754 4.318 -14.389 1.00 98.12 85 LEU A O 1
ATOM 621 N N . HIS A 1 86 ? -2.957 4.723 -16.439 1.00 98.06 86 HIS A N 1
ATOM 622 C CA . HIS A 1 86 ? -3.390 6.123 -16.474 1.00 98.06 86 HIS A CA 1
ATOM 623 C C . HIS A 1 86 ? -4.922 6.265 -16.370 1.00 98.06 86 HIS A C 1
ATOM 625 O O . HIS A 1 86 ? -5.411 7.138 -15.656 1.00 98.06 86 HIS A O 1
ATOM 631 N N . ILE A 1 87 ? -5.686 5.360 -17.000 1.00 98.44 87 ILE A N 1
ATOM 632 C CA . ILE A 1 87 ? -7.154 5.351 -16.919 1.00 98.44 87 ILE A CA 1
ATOM 633 C C . ILE A 1 87 ? -7.613 4.927 -15.526 1.00 98.44 87 ILE A C 1
ATOM 635 O O . ILE A 1 87 ? -8.348 5.664 -14.874 1.00 98.44 87 ILE A O 1
ATOM 639 N N . THR A 1 88 ? -7.156 3.768 -15.044 1.00 98.56 88 THR A N 1
ATOM 640 C CA . THR A 1 88 ? -7.546 3.239 -13.722 1.00 98.56 88 THR A CA 1
ATOM 641 C C . THR A 1 88 ? -7.105 4.148 -12.576 1.00 98.56 88 THR A C 1
ATOM 643 O O . THR A 1 88 ? -7.801 4.257 -11.568 1.00 98.56 88 THR A O 1
ATOM 646 N N . THR A 1 89 ? -6.011 4.893 -12.741 1.00 98.38 89 THR A N 1
ATOM 647 C CA . THR A 1 89 ? -5.620 5.943 -11.794 1.00 98.38 89 THR A CA 1
ATOM 648 C C . THR A 1 89 ? -6.717 6.992 -11.630 1.00 98.38 89 THR A C 1
ATOM 650 O O . THR A 1 89 ? -7.112 7.295 -10.504 1.00 98.38 89 THR A O 1
ATOM 653 N N . VAL A 1 90 ? -7.244 7.520 -12.737 1.00 98.19 90 VAL A N 1
ATOM 654 C CA . VAL A 1 90 ? -8.261 8.581 -12.714 1.00 98.19 90 VAL A CA 1
ATOM 655 C C . VAL A 1 90 ? -9.639 8.047 -12.327 1.00 98.19 90 VAL A C 1
ATOM 657 O O . VAL A 1 90 ? -10.369 8.720 -11.605 1.00 98.19 90 VAL A O 1
ATOM 660 N N . THR A 1 91 ? -10.003 6.844 -12.773 1.00 98.38 91 THR A N 1
ATOM 661 C CA . THR A 1 91 ? -11.364 6.306 -12.600 1.00 98.38 91 THR A CA 1
ATOM 662 C C . THR A 1 91 ? -11.544 5.438 -11.359 1.00 98.38 91 THR A C 1
ATOM 664 O O . THR A 1 91 ? -12.669 5.292 -10.887 1.00 98.38 91 THR A O 1
ATOM 667 N N . VAL A 1 92 ? -10.466 4.877 -10.805 1.00 98.44 92 VAL A N 1
ATOM 668 C CA . VAL A 1 92 ? -10.519 3.973 -9.645 1.00 98.44 92 VAL A CA 1
ATOM 669 C C . VAL A 1 92 ? -9.709 4.529 -8.484 1.00 98.44 92 VAL A C 1
ATOM 671 O O . VAL A 1 92 ? -10.249 4.699 -7.390 1.00 98.44 92 VAL A O 1
ATOM 674 N N . VAL A 1 93 ? -8.429 4.841 -8.692 1.00 98.50 93 VAL A N 1
ATOM 675 C CA . VAL A 1 93 ? -7.517 5.164 -7.582 1.00 98.50 93 VAL A CA 1
ATOM 676 C C . VAL A 1 93 ? -7.808 6.525 -6.964 1.00 98.50 93 VAL A C 1
ATOM 678 O O . VAL A 1 93 ? -7.972 6.606 -5.747 1.00 98.50 93 VAL A O 1
ATOM 681 N N . ILE A 1 94 ? -7.931 7.580 -7.773 1.00 98.38 94 ILE A N 1
ATOM 682 C CA . ILE A 1 94 ? -8.264 8.925 -7.282 1.00 98.38 94 ILE A CA 1
ATOM 683 C C . ILE A 1 94 ? -9.635 8.924 -6.573 1.00 98.38 94 ILE A C 1
ATOM 685 O O . ILE A 1 94 ? -9.692 9.364 -5.421 1.00 98.38 94 ILE A O 1
ATOM 689 N N . PRO A 1 95 ? -10.722 8.369 -7.151 1.00 98.69 95 PRO A N 1
ATOM 690 C CA . PRO A 1 95 ? -12.002 8.239 -6.454 1.00 98.69 95 PRO A CA 1
ATOM 691 C C . PRO A 1 95 ? -11.916 7.422 -5.164 1.00 98.69 95 PRO A C 1
ATOM 693 O O . PRO A 1 95 ? -12.539 7.790 -4.164 1.00 98.69 95 PRO A O 1
ATOM 696 N N . SER A 1 96 ? -11.116 6.350 -5.146 1.00 98.56 96 SER A N 1
ATOM 697 C CA . SER A 1 96 ? -10.906 5.546 -3.938 1.00 98.56 96 SER A CA 1
ATOM 698 C C . SER A 1 96 ? -10.216 6.348 -2.835 1.00 98.56 96 SER A C 1
ATOM 700 O O . SER A 1 96 ? -10.642 6.302 -1.679 1.00 98.56 96 SER A O 1
ATOM 702 N N . PHE A 1 97 ? -9.201 7.139 -3.190 1.00 98.38 97 PHE A N 1
ATOM 703 C CA . PHE A 1 97 ? -8.510 8.026 -2.258 1.00 98.38 97 PHE A CA 1
ATOM 704 C C . PHE A 1 97 ? -9.445 9.113 -1.711 1.00 98.38 97 PHE A C 1
ATOM 706 O O . PHE A 1 97 ? -9.538 9.283 -0.495 1.00 98.38 97 PHE A O 1
ATOM 713 N N . ILE A 1 98 ? -10.202 9.791 -2.582 1.00 98.62 98 ILE A N 1
ATOM 714 C CA . ILE A 1 98 ? -11.192 10.807 -2.181 1.00 98.62 98 ILE A CA 1
ATOM 715 C C . ILE A 1 98 ? -12.227 10.198 -1.231 1.00 98.62 98 ILE A C 1
ATOM 717 O O . ILE A 1 98 ? -12.544 10.785 -0.198 1.00 98.62 98 ILE A O 1
ATOM 721 N N . THR A 1 99 ? -12.710 8.993 -1.539 1.00 98.56 99 THR A N 1
ATOM 722 C CA . THR A 1 99 ? -13.691 8.282 -0.710 1.00 98.56 99 THR A CA 1
ATOM 723 C C . THR A 1 99 ? -13.103 7.908 0.649 1.00 98.56 99 THR A C 1
ATOM 725 O O . THR A 1 99 ? -13.758 8.113 1.670 1.00 98.56 99 THR A O 1
ATOM 728 N N . ALA A 1 100 ? -11.862 7.418 0.705 1.00 98.19 100 ALA A N 1
ATOM 729 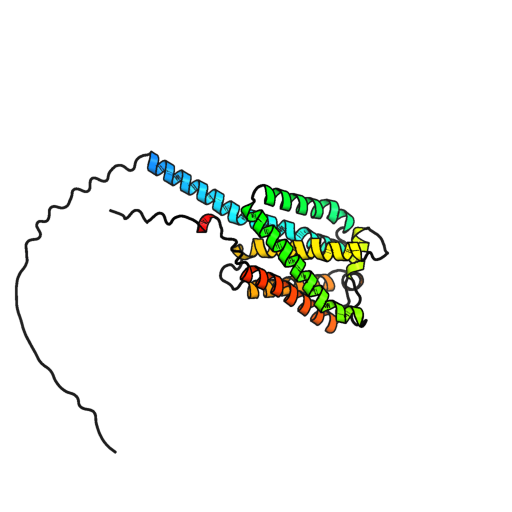C CA . ALA A 1 100 ? -11.190 7.112 1.967 1.00 98.19 100 ALA A CA 1
ATOM 730 C C . ALA A 1 100 ? -11.005 8.372 2.831 1.00 98.19 100 ALA A C 1
ATOM 732 O O . ALA A 1 100 ? -11.260 8.333 4.037 1.00 98.19 100 ALA A O 1
ATOM 733 N N . VAL A 1 101 ? -10.633 9.506 2.225 1.00 98.38 101 VAL A N 1
ATOM 734 C CA . VAL A 1 101 ? -10.533 10.796 2.926 1.00 98.38 101 VAL A CA 1
ATOM 735 C C . VAL A 1 101 ? -11.904 11.246 3.431 1.00 98.38 101 VAL A C 1
ATOM 737 O O . VAL A 1 101 ? -12.035 11.550 4.616 1.00 98.38 101 VAL A O 1
ATOM 740 N N . ALA A 1 102 ? -12.939 11.224 2.589 1.00 98.44 102 ALA A N 1
ATOM 741 C CA . ALA A 1 102 ? -14.298 11.605 2.974 1.00 98.44 102 ALA A CA 1
ATOM 742 C C . ALA A 1 102 ? -14.830 10.740 4.130 1.00 98.44 102 ALA A C 1
ATOM 744 O O . ALA A 1 102 ? -15.316 11.270 5.130 1.00 98.44 102 ALA A O 1
ATOM 745 N N . LEU A 1 103 ? -14.647 9.416 4.060 1.00 97.25 103 LEU A N 1
ATOM 746 C CA . LEU A 1 103 ? -14.969 8.499 5.158 1.00 97.25 103 LEU A CA 1
ATOM 747 C C . LEU A 1 103 ? -14.161 8.814 6.420 1.00 97.25 103 LEU A C 1
ATOM 749 O O . LEU A 1 103 ? -14.704 8.769 7.523 1.00 97.25 103 LEU A O 1
ATOM 753 N N . GLY A 1 104 ? -12.880 9.151 6.282 1.00 96.81 104 GLY A N 1
ATOM 754 C CA . GLY A 1 104 ? -12.028 9.526 7.406 1.00 96.81 104 GLY A CA 1
ATOM 755 C C . GLY A 1 104 ? -12.483 10.811 8.098 1.00 96.81 104 GLY A C 1
ATOM 756 O O . GLY A 1 104 ? -12.431 10.884 9.327 1.00 96.81 104 GLY A O 1
ATOM 757 N N . LEU A 1 105 ? -12.972 11.787 7.331 1.00 97.38 105 LEU A N 1
ATOM 758 C CA . LEU A 1 105 ? -13.520 13.045 7.843 1.00 97.38 105 LEU A CA 1
ATOM 759 C C . LEU A 1 105 ? -14.901 12.851 8.483 1.00 97.38 105 LEU A C 1
ATOM 761 O O . LEU A 1 105 ? -15.149 13.386 9.562 1.00 97.38 105 LEU A O 1
ATOM 765 N N . TRP A 1 106 ? -15.777 12.042 7.876 1.00 96.31 106 TRP A N 1
ATOM 766 C CA . TRP A 1 106 ? -17.091 11.715 8.445 1.00 96.31 106 TRP A CA 1
ATOM 767 C C . TRP A 1 106 ? -17.008 10.822 9.681 1.00 96.31 106 TRP A C 1
ATOM 769 O O . TRP A 1 106 ? -17.842 10.930 10.581 1.00 96.31 106 TRP A O 1
ATOM 779 N N . TYR A 1 107 ? -15.984 9.972 9.765 1.00 93.50 107 TYR A N 1
ATOM 780 C CA . TYR A 1 107 ? -15.757 9.079 10.895 1.00 93.50 107 TYR A CA 1
ATOM 781 C C . TYR A 1 107 ? -14.349 9.276 11.489 1.00 93.50 107 TYR A C 1
ATOM 783 O O . TYR A 1 107 ? -13.506 8.376 11.392 1.00 93.50 107 TYR A O 1
ATOM 791 N N . PRO A 1 108 ? -14.084 10.401 12.195 1.00 92.69 108 PRO A N 1
ATOM 792 C CA . PRO A 1 108 ? -12.735 10.818 12.604 1.00 92.69 108 PRO A CA 1
ATOM 793 C C . PRO A 1 108 ? -11.940 9.790 13.411 1.00 92.69 108 PRO A C 1
ATOM 795 O O . PRO A 1 108 ? -10.711 9.778 13.372 1.00 92.69 108 PRO A O 1
ATOM 798 N N . ARG A 1 109 ? -12.617 8.917 14.169 1.00 90.25 109 ARG A N 1
ATOM 799 C CA . ARG A 1 109 ? -11.954 7.835 14.915 1.00 90.25 109 ARG A CA 1
ATOM 800 C C . ARG A 1 109 ? -11.289 6.826 13.973 1.00 90.25 109 ARG A C 1
ATOM 802 O O . ARG A 1 109 ? -10.111 6.539 14.156 1.00 90.25 109 ARG A O 1
ATOM 809 N N . TYR A 1 110 ? -12.012 6.351 12.959 1.00 92.81 110 TYR A N 1
ATOM 810 C CA . TYR A 1 110 ? -11.475 5.440 11.942 1.00 92.81 110 TYR A CA 1
ATOM 811 C C . TYR A 1 110 ? -10.510 6.177 11.016 1.00 92.81 110 TYR A C 1
ATOM 813 O O . TYR A 1 110 ? -9.444 5.651 10.722 1.00 92.81 110 TYR A O 1
ATOM 821 N N . GLY A 1 111 ? -10.823 7.426 10.652 1.00 95.38 111 GLY A N 1
ATOM 822 C CA . GLY A 1 111 ? -9.944 8.271 9.844 1.00 95.38 111 GLY A CA 1
ATOM 823 C C . GLY A 1 111 ? -8.549 8.439 10.446 1.00 95.38 111 GLY A C 1
ATOM 824 O O . GLY A 1 111 ? -7.558 8.271 9.745 1.00 95.38 111 GLY A O 1
ATOM 825 N N . ARG A 1 112 ? -8.440 8.678 11.762 1.00 95.50 112 ARG A N 1
ATOM 826 C CA . ARG A 1 112 ? -7.133 8.762 12.442 1.00 95.50 112 ARG A CA 1
ATOM 827 C C . ARG A 1 112 ? -6.356 7.449 12.410 1.00 95.50 112 ARG A C 1
ATOM 829 O O . ARG A 1 112 ? -5.138 7.473 12.266 1.00 95.50 112 ARG A O 1
ATOM 836 N N . VAL A 1 113 ? -7.039 6.318 12.569 1.00 95.06 113 VAL A N 1
ATOM 837 C CA . VAL A 1 113 ? -6.410 4.992 12.489 1.00 95.06 113 VAL A CA 1
ATOM 838 C C . VAL A 1 113 ? -5.922 4.724 11.064 1.00 95.06 113 VAL A C 1
ATOM 840 O O . VAL A 1 113 ? -4.756 4.378 10.886 1.00 95.06 113 VAL A O 1
ATOM 843 N N . ALA A 1 114 ? -6.774 4.957 10.064 1.00 96.88 114 ALA A N 1
ATOM 844 C CA . ALA A 1 114 ? -6.448 4.797 8.650 1.00 96.88 114 ALA A CA 1
ATOM 845 C C . ALA A 1 114 ? -5.272 5.695 8.235 1.00 96.88 114 ALA A C 1
ATOM 847 O O . ALA A 1 114 ? -4.325 5.216 7.619 1.00 96.88 114 ALA A O 1
ATOM 848 N N . ALA A 1 115 ? -5.281 6.969 8.645 1.00 97.62 115 ALA A N 1
ATOM 849 C CA . ALA A 1 115 ? -4.204 7.917 8.369 1.00 97.62 115 ALA A CA 1
ATOM 850 C C . ALA A 1 115 ? -2.873 7.488 9.003 1.00 97.62 115 ALA A C 1
ATOM 852 O O . ALA A 1 115 ? -1.832 7.551 8.357 1.00 97.62 115 ALA A O 1
ATOM 853 N N . ARG A 1 116 ? -2.886 6.996 10.249 1.00 96.81 116 ARG A N 1
ATOM 854 C CA . ARG A 1 116 ? -1.674 6.443 10.874 1.00 96.81 116 ARG A CA 1
ATOM 855 C C . ARG A 1 116 ? -1.175 5.208 10.130 1.00 96.81 116 ARG A C 1
ATOM 857 O O . ARG A 1 116 ? 0.018 5.119 9.873 1.00 96.81 116 ARG A O 1
ATOM 864 N N . GLY A 1 117 ? -2.073 4.301 9.741 1.00 97.19 117 GLY A N 1
ATOM 865 C CA . GLY A 1 117 ? -1.721 3.132 8.933 1.00 97.19 117 GLY A CA 1
ATOM 866 C C . GLY A 1 117 ? -1.073 3.511 7.603 1.00 97.19 117 GLY A C 1
ATOM 867 O O . GLY A 1 117 ? -0.029 2.966 7.259 1.00 97.19 117 GLY A O 1
ATOM 868 N N . TYR A 1 118 ? -1.631 4.509 6.918 1.00 98.50 118 TYR A N 1
ATOM 869 C CA . TYR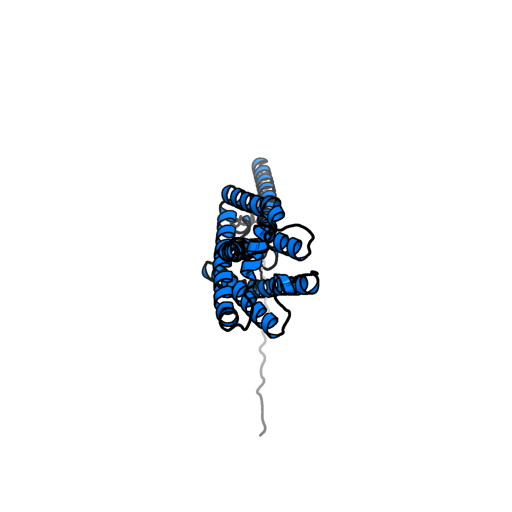 A 1 118 ? -1.076 5.080 5.692 1.00 98.50 118 TYR A CA 1
ATOM 870 C C . TYR A 1 118 ? 0.341 5.645 5.902 1.00 98.50 118 TYR A C 1
ATOM 872 O O . TYR A 1 118 ? 1.266 5.303 5.167 1.00 98.50 118 TYR A O 1
ATOM 880 N N . LEU A 1 119 ? 0.546 6.449 6.952 1.00 98.44 119 LEU A N 1
ATOM 881 C CA . LEU A 1 119 ? 1.856 7.031 7.276 1.00 98.44 119 LEU A CA 1
ATOM 882 C C . LEU A 1 119 ? 2.893 5.974 7.684 1.00 98.44 119 LEU A C 1
ATOM 884 O O . LEU A 1 119 ? 4.051 6.058 7.277 1.00 98.44 119 LEU A O 1
ATOM 888 N N . PHE A 1 120 ? 2.494 4.959 8.453 1.00 98.12 120 PHE A N 1
ATOM 889 C CA . PHE A 1 120 ? 3.380 3.851 8.826 1.00 98.12 120 PHE A CA 1
ATOM 890 C C . PHE A 1 120 ? 3.833 3.062 7.603 1.00 98.12 120 PHE A C 1
ATOM 892 O O . PHE A 1 120 ? 4.983 2.636 7.538 1.00 98.12 120 PHE A O 1
ATOM 899 N N . ALA A 1 121 ? 2.950 2.901 6.620 1.00 97.81 121 ALA A N 1
ATOM 900 C CA . ALA A 1 121 ? 3.276 2.246 5.365 1.00 97.81 121 ALA A CA 1
ATOM 901 C C . ALA A 1 121 ? 4.249 3.060 4.512 1.00 97.81 121 ALA A C 1
ATOM 903 O O . ALA A 1 121 ? 5.152 2.480 3.914 1.00 97.81 121 ALA A O 1
ATOM 904 N N . ILE A 1 122 ? 4.096 4.389 4.480 1.00 98.62 122 ILE A N 1
ATOM 905 C CA . ILE A 1 122 ? 5.062 5.278 3.823 1.00 98.62 122 ILE A CA 1
ATOM 906 C C . ILE A 1 122 ? 6.441 5.103 4.466 1.00 98.62 122 ILE A C 1
ATOM 908 O O . ILE A 1 122 ? 7.423 4.892 3.761 1.00 98.62 122 ILE A O 1
ATOM 912 N N . ALA A 1 123 ? 6.523 5.100 5.799 1.00 98.38 123 ALA A N 1
ATOM 913 C CA . ALA A 1 123 ? 7.782 4.813 6.486 1.00 98.38 123 ALA A CA 1
ATOM 914 C C . ALA A 1 123 ? 8.317 3.410 6.138 1.00 98.38 123 ALA A C 1
ATOM 916 O O . ALA A 1 123 ? 9.498 3.253 5.839 1.00 98.38 123 ALA A O 1
ATOM 917 N N . GLY A 1 124 ? 7.447 2.397 6.116 1.00 98.25 124 GLY A N 1
ATOM 918 C CA . GLY A 1 124 ? 7.816 1.025 5.771 1.00 98.25 124 GLY A CA 1
ATOM 919 C C . GLY A 1 124 ? 8.366 0.881 4.354 1.00 98.25 124 GLY A C 1
ATOM 920 O O . GLY A 1 124 ? 9.353 0.177 4.156 1.00 98.25 124 GLY A O 1
ATOM 921 N N . VAL A 1 125 ? 7.770 1.551 3.366 1.00 98.00 125 VAL A N 1
ATOM 922 C CA . VAL A 1 125 ? 8.216 1.456 1.969 1.00 98.00 125 VAL A CA 1
A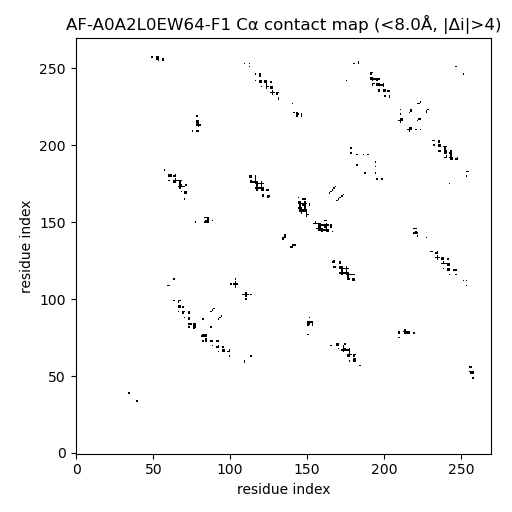TOM 923 C C . VAL A 1 125 ? 9.460 2.309 1.709 1.00 98.00 125 VAL A C 1
ATOM 925 O O . VAL A 1 125 ? 10.305 1.910 0.917 1.00 98.00 125 VAL A O 1
ATOM 928 N N . LEU A 1 126 ? 9.644 3.421 2.429 1.00 97.75 126 LEU A N 1
ATOM 929 C CA . LEU A 1 126 ? 10.914 4.154 2.420 1.00 97.75 126 LEU A CA 1
ATOM 930 C C . LEU A 1 126 ? 12.044 3.292 2.992 1.00 97.75 126 LEU A C 1
ATOM 932 O O . LEU A 1 126 ? 13.111 3.199 2.392 1.00 97.75 126 LEU A O 1
ATOM 936 N N . MET A 1 127 ? 11.800 2.600 4.110 1.00 98.00 127 MET A N 1
ATOM 937 C CA . MET A 1 127 ? 12.777 1.672 4.687 1.00 98.00 127 MET A CA 1
ATOM 938 C C . MET A 1 127 ? 13.041 0.468 3.782 1.00 98.00 127 MET A C 1
ATOM 940 O O . MET A 1 127 ? 14.194 0.059 3.656 1.00 98.00 127 MET A O 1
ATOM 944 N N . TYR A 1 128 ? 12.015 -0.062 3.103 1.00 96.75 128 TYR A N 1
ATOM 945 C CA . TYR A 1 128 ? 12.211 -1.022 2.014 1.00 96.75 128 TYR A CA 1
ATOM 946 C C . TYR A 1 128 ? 13.207 -0.432 1.017 1.00 96.75 128 TYR A C 1
ATOM 948 O O . TYR A 1 128 ? 14.232 -1.055 0.744 1.00 96.75 128 TYR A O 1
ATOM 956 N N . ASP A 1 129 ? 12.935 0.749 0.466 1.00 95.06 129 ASP A N 1
ATOM 957 C CA . ASP A 1 129 ? 13.756 1.319 -0.603 1.00 95.06 129 ASP A CA 1
ATOM 958 C C . ASP A 1 129 ? 15.201 1.568 -0.168 1.00 95.06 129 ASP A C 1
ATOM 960 O O . ASP A 1 129 ? 16.114 1.294 -0.944 1.00 95.06 129 ASP A O 1
ATOM 964 N N . VAL A 1 130 ? 15.432 1.940 1.094 1.00 93.94 130 VAL A N 1
ATOM 965 C CA . VAL A 1 130 ? 16.782 1.994 1.680 1.00 93.94 130 VAL A CA 1
ATOM 966 C C . VAL A 1 130 ? 17.467 0.625 1.642 1.00 93.94 130 VAL A C 1
ATOM 968 O O . VAL A 1 130 ? 18.627 0.541 1.249 1.00 93.94 130 VAL A O 1
ATOM 971 N N . THR A 1 131 ? 16.770 -0.462 1.992 1.00 91.12 131 THR A N 1
ATOM 972 C CA . THR A 1 131 ? 17.349 -1.819 1.901 1.00 91.12 131 THR A CA 1
ATOM 973 C C . THR A 1 131 ? 17.570 -2.294 0.467 1.00 91.12 131 THR A C 1
ATOM 975 O O . THR A 1 131 ? 18.448 -3.118 0.219 1.00 91.12 131 THR A O 1
ATOM 978 N N . ARG A 1 132 ? 16.805 -1.759 -0.489 1.00 89.25 132 ARG A N 1
ATOM 979 C CA . ARG A 1 132 ? 16.933 -2.060 -1.918 1.00 89.25 132 ARG A CA 1
ATOM 980 C C . ARG A 1 132 ? 18.056 -1.271 -2.590 1.00 89.25 132 ARG A C 1
ATOM 982 O O . ARG A 1 132 ? 18.698 -1.804 -3.493 1.00 89.25 132 ARG A O 1
ATOM 989 N N . ALA A 1 133 ? 18.289 -0.030 -2.168 1.00 87.81 133 ALA A N 1
ATOM 990 C CA . ALA A 1 133 ? 19.181 0.909 -2.839 1.00 87.81 133 ALA A CA 1
ATOM 991 C C . ALA A 1 133 ? 20.586 0.348 -3.135 1.00 87.81 133 ALA A C 1
ATOM 993 O O . ALA A 1 133 ? 21.033 0.531 -4.265 1.00 87.81 133 ALA A O 1
ATOM 994 N N . PRO A 1 134 ? 21.267 -0.393 -2.233 1.00 85.38 134 PRO A N 1
ATOM 995 C CA . PRO A 1 134 ? 22.577 -0.968 -2.539 1.00 85.38 134 PRO A CA 1
ATOM 996 C C . PRO A 1 134 ? 22.568 -1.887 -3.767 1.00 85.38 134 PRO A C 1
ATOM 998 O O . PRO A 1 134 ? 23.469 -1.808 -4.593 1.00 85.38 134 PRO A O 1
ATOM 1001 N N . PHE A 1 135 ? 21.526 -2.704 -3.940 1.00 83.06 135 PHE A N 1
ATOM 1002 C CA . PHE A 1 135 ? 21.410 -3.605 -5.091 1.00 83.06 135 PHE A CA 1
ATOM 1003 C C . PHE A 1 135 ? 21.180 -2.835 -6.392 1.00 83.06 135 PHE A C 1
ATOM 1005 O O . PHE A 1 135 ? 21.707 -3.203 -7.436 1.00 83.06 135 PHE A O 1
ATOM 1012 N N . SER A 1 136 ? 20.425 -1.739 -6.343 1.00 79.06 136 SER A N 1
ATOM 1013 C CA . SER A 1 136 ? 20.213 -0.915 -7.533 1.00 79.06 136 SER A CA 1
ATOM 1014 C C . SER A 1 136 ? 21.424 -0.055 -7.888 1.00 79.06 136 SER A C 1
ATOM 1016 O O . SER A 1 136 ? 21.748 0.081 -9.064 1.00 79.06 136 SER A O 1
ATOM 1018 N N . LEU A 1 137 ? 22.136 0.476 -6.893 1.00 80.88 137 LEU A N 1
ATOM 1019 C CA . LEU A 1 137 ? 23.318 1.319 -7.103 1.00 80.88 137 LEU A CA 1
ATOM 1020 C C . LEU A 1 137 ? 24.548 0.527 -7.559 1.00 80.88 137 LEU A C 1
ATOM 1022 O O . LEU A 1 137 ? 25.362 1.056 -8.309 1.00 80.88 137 LEU A O 1
ATOM 1026 N N . LEU A 1 138 ? 24.677 -0.736 -7.145 1.00 83.44 138 LEU A N 1
ATOM 1027 C CA . LEU A 1 138 ? 25.768 -1.618 -7.574 1.00 83.44 138 LEU A CA 1
ATOM 1028 C C . LEU A 1 138 ? 25.518 -2.267 -8.950 1.00 83.44 138 LEU A C 1
ATOM 1030 O O . LEU A 1 138 ? 26.308 -3.101 -9.378 1.00 83.44 138 LEU A O 1
ATOM 1034 N N . GLY A 1 139 ? 24.432 -1.900 -9.646 1.00 76.19 139 GLY A N 1
ATOM 1035 C CA . GLY A 1 139 ? 24.066 -2.458 -10.958 1.00 76.19 139 GLY A CA 1
ATOM 1036 C C . GLY A 1 139 ? 23.504 -3.882 -10.899 1.00 76.19 139 GLY A C 1
ATOM 1037 O O . GLY A 1 139 ? 23.238 -4.497 -11.925 1.00 76.19 139 GLY A O 1
ATOM 1038 N N . ASP A 1 140 ? 23.291 -4.389 -9.690 1.00 74.81 140 ASP A N 1
ATOM 1039 C CA . ASP A 1 140 ? 22.866 -5.753 -9.411 1.00 74.81 140 ASP A CA 1
ATOM 1040 C C . ASP A 1 140 ? 21.364 -5.982 -9.632 1.00 74.81 140 ASP A C 1
ATOM 1042 O O . ASP A 1 140 ? 20.925 -7.128 -9.738 1.00 74.81 140 ASP A O 1
ATOM 1046 N N . TRP A 1 141 ? 20.576 -4.903 -9.660 1.00 79.50 141 TRP A N 1
ATOM 1047 C CA . TRP A 1 141 ? 19.137 -4.934 -9.894 1.00 79.50 141 TRP A CA 1
ATOM 1048 C C . TRP A 1 141 ? 18.633 -3.626 -10.516 1.00 79.50 141 TRP A C 1
ATOM 1050 O O . TRP A 1 141 ? 18.672 -2.568 -9.883 1.00 79.50 141 TRP A O 1
ATOM 1060 N N . SER A 1 142 ? 18.097 -3.698 -11.736 1.00 82.19 142 SER A N 1
ATOM 1061 C CA . SER A 1 142 ? 17.531 -2.538 -12.428 1.00 82.19 142 SER A CA 1
ATOM 1062 C C . SER A 1 142 ? 16.383 -1.896 -11.640 1.00 82.19 142 SER A C 1
ATOM 1064 O O . SER A 1 142 ? 15.510 -2.564 -11.068 1.00 82.19 142 SER A O 1
ATOM 1066 N N . ASP A 1 143 ? 16.381 -0.560 -11.580 1.00 89.75 143 ASP A N 1
ATOM 1067 C CA . ASP A 1 143 ? 15.292 0.152 -10.930 1.00 89.75 143 ASP A CA 1
ATOM 1068 C C . ASP A 1 143 ? 14.060 0.232 -11.832 1.00 89.75 143 ASP A C 1
ATOM 1070 O O . ASP A 1 143 ? 14.018 1.004 -12.782 1.00 89.75 143 ASP A O 1
ATOM 1074 N N . PHE A 1 144 ? 13.040 -0.559 -11.508 1.00 91.75 144 PHE A N 1
ATOM 1075 C CA . PHE A 1 144 ? 11.780 -0.603 -12.248 1.00 91.75 144 PHE A CA 1
ATOM 1076 C C . PHE A 1 144 ? 10.776 0.485 -11.868 1.00 91.75 144 PHE A C 1
ATOM 1078 O O . PHE A 1 144 ? 9.769 0.677 -12.550 1.00 91.75 144 PHE A O 1
ATOM 1085 N N . VAL A 1 145 ? 10.998 1.196 -10.760 1.00 95.44 145 VAL A N 1
ATOM 1086 C CA . VAL A 1 145 ? 10.041 2.190 -10.253 1.00 95.44 145 VAL A CA 1
ATOM 1087 C C . VAL A 1 145 ? 9.771 3.309 -11.272 1.00 95.44 145 VAL A C 1
ATOM 1089 O O . VAL A 1 145 ? 8.602 3.663 -11.452 1.00 95.44 145 VAL A O 1
ATOM 1092 N N . PRO A 1 146 ? 10.770 3.818 -12.018 1.00 96.19 146 PRO A N 1
ATOM 1093 C CA . PRO A 1 146 ? 10.544 4.752 -13.119 1.00 96.19 146 PRO A CA 1
ATOM 1094 C C . PRO A 1 146 ? 9.586 4.250 -14.218 1.00 96.19 146 PRO A C 1
ATOM 1096 O O . PRO A 1 146 ? 8.861 5.072 -14.787 1.00 96.19 146 PRO A O 1
ATOM 1099 N N . ASN A 1 147 ? 9.508 2.937 -14.479 1.00 96.25 147 ASN A N 1
ATOM 1100 C CA . ASN A 1 147 ? 8.586 2.361 -15.473 1.00 96.25 147 ASN A CA 1
ATOM 1101 C C . ASN A 1 147 ? 7.120 2.521 -15.050 1.00 96.25 147 ASN A C 1
ATOM 1103 O O . ASN A 1 147 ? 6.249 2.746 -15.887 1.00 96.25 147 ASN A O 1
ATOM 1107 N N . ILE A 1 148 ? 6.834 2.490 -13.744 1.00 97.12 148 ILE A N 1
ATOM 1108 C CA . ILE A 1 148 ? 5.488 2.774 -13.220 1.00 97.12 148 ILE A CA 1
ATOM 1109 C C . ILE A 1 148 ? 5.071 4.203 -13.589 1.00 97.12 148 ILE A C 1
ATOM 1111 O O . ILE A 1 148 ? 3.934 4.442 -13.990 1.00 97.12 148 ILE A O 1
ATOM 1115 N N . GLY A 1 149 ? 6.005 5.154 -13.508 1.00 97.75 149 GLY A N 1
ATOM 1116 C CA . GLY A 1 149 ? 5.772 6.531 -13.934 1.00 97.75 149 GLY A CA 1
ATOM 1117 C C . GLY A 1 149 ? 5.466 6.652 -15.431 1.00 97.75 149 GLY A C 1
ATOM 1118 O O . GLY A 1 149 ? 4.589 7.424 -15.813 1.00 97.75 149 GLY A O 1
ATOM 1119 N N . ALA A 1 150 ? 6.128 5.851 -16.269 1.00 97.31 150 ALA A N 1
ATOM 1120 C CA . ALA A 1 150 ? 5.841 5.777 -17.702 1.00 97.31 150 ALA A CA 1
ATOM 1121 C C . ALA A 1 150 ? 4.414 5.256 -17.968 1.00 97.31 150 ALA A C 1
ATOM 1123 O O . ALA A 1 150 ? 3.652 5.869 -18.721 1.00 97.31 150 ALA A O 1
ATOM 1124 N N . LEU A 1 151 ? 4.002 4.193 -17.261 1.00 97.31 151 LEU A N 1
ATOM 1125 C CA . LEU A 1 151 ? 2.644 3.637 -17.333 1.00 97.31 151 LEU A CA 1
ATOM 1126 C C . LEU A 1 151 ? 1.563 4.645 -16.907 1.00 97.31 151 LEU A C 1
ATOM 1128 O O . LEU A 1 151 ? 0.488 4.686 -17.511 1.00 97.31 151 LEU A O 1
ATOM 1132 N N . LEU A 1 152 ? 1.843 5.459 -15.884 1.00 97.56 152 LEU A N 1
ATOM 1133 C CA . LEU A 1 152 ? 0.930 6.497 -15.387 1.00 97.56 152 LEU A CA 1
ATOM 1134 C C . LEU A 1 152 ? 0.717 7.643 -16.376 1.00 97.56 152 LEU A C 1
ATOM 1136 O O . LEU A 1 152 ? -0.357 8.235 -16.390 1.00 97.56 152 LEU A O 1
ATOM 1140 N N . LEU A 1 153 ? 1.724 7.947 -17.192 1.00 97.62 153 LEU A N 1
ATOM 1141 C CA . LEU A 1 153 ? 1.670 9.013 -18.196 1.00 97.62 153 LEU A CA 1
ATOM 1142 C C . LEU A 1 153 ? 1.337 8.501 -19.597 1.00 97.62 153 LEU A C 1
ATOM 1144 O O . LEU A 1 153 ? 1.265 9.300 -20.524 1.00 97.62 153 LEU A O 1
ATOM 1148 N N . HIS A 1 154 ? 1.151 7.187 -19.751 1.00 96.81 154 HIS A N 1
ATOM 1149 C CA . HIS A 1 154 ? 0.974 6.530 -21.044 1.00 96.81 154 HIS A CA 1
ATOM 1150 C C . HIS A 1 154 ? 2.073 6.894 -22.053 1.00 96.81 154 HIS A C 1
ATOM 1152 O O . HIS A 1 154 ? 1.804 7.270 -23.192 1.00 96.81 154 HIS A O 1
ATOM 1158 N N . ARG A 1 155 ? 3.329 6.797 -21.615 1.00 95.31 155 ARG A N 1
ATOM 1159 C CA . ARG A 1 155 ? 4.508 7.092 -22.436 1.00 95.31 155 ARG A CA 1
ATOM 1160 C C . ARG A 1 155 ? 5.529 5.966 -22.339 1.00 95.31 155 ARG A C 1
ATOM 1162 O O . ARG A 1 155 ? 5.463 5.154 -21.421 1.00 95.31 155 ARG A O 1
ATOM 1169 N N . GLU A 1 156 ? 6.480 5.944 -23.262 1.00 92.56 156 GLU A N 1
ATOM 1170 C CA . GLU A 1 156 ? 7.570 4.959 -23.259 1.00 92.56 156 GLU A CA 1
ATOM 1171 C C . GLU A 1 156 ? 8.691 5.346 -22.287 1.00 92.56 156 GLU A C 1
ATOM 1173 O O . GLU A 1 156 ? 9.306 4.491 -21.656 1.00 92.56 156 GLU A O 1
ATOM 1178 N N . GLU A 1 157 ? 8.924 6.647 -22.117 1.00 95.62 157 GLU A N 1
ATOM 1179 C CA . GLU A 1 157 ? 10.025 7.152 -21.305 1.00 95.62 157 GLU A CA 1
ATOM 1180 C C . GLU A 1 157 ? 9.769 7.006 -19.793 1.00 95.62 157 GLU A C 1
ATOM 1182 O O . GLU A 1 157 ? 8.735 7.472 -19.283 1.00 95.62 157 GLU A O 1
ATOM 1187 N N . PRO A 1 158 ? 10.736 6.464 -19.029 1.00 95.19 158 PRO A N 1
ATOM 1188 C CA . PRO A 1 158 ? 10.642 6.371 -17.578 1.00 95.19 158 PRO A CA 1
ATOM 1189 C C . PRO A 1 158 ? 10.366 7.722 -16.899 1.00 95.19 158 PRO A C 1
ATOM 1191 O O . PRO A 1 158 ? 10.817 8.777 -17.347 1.00 95.19 158 PRO A O 1
ATOM 1194 N N . HIS A 1 159 ? 9.616 7.718 -15.792 1.00 97.12 159 HIS A N 1
ATOM 1195 C CA . HIS A 1 159 ? 9.386 8.918 -14.978 1.00 97.12 159 HIS A CA 1
ATOM 1196 C C . HIS A 1 159 ? 9.649 8.643 -13.497 1.00 97.12 159 HIS A C 1
ATOM 1198 O O . HIS A 1 159 ? 8.736 8.315 -12.738 1.00 97.12 159 HIS A O 1
ATOM 1204 N N . THR A 1 160 ? 10.886 8.861 -13.051 1.00 96.12 160 THR A N 1
ATOM 1205 C CA . THR A 1 160 ? 11.339 8.533 -11.689 1.00 96.12 160 THR A CA 1
ATOM 1206 C C . THR A 1 160 ? 10.472 9.155 -10.594 1.00 96.12 160 THR A C 1
ATOM 1208 O O . THR A 1 160 ? 9.938 8.430 -9.759 1.00 96.12 160 THR A O 1
ATOM 1211 N N . ALA A 1 161 ? 10.259 10.478 -10.611 1.00 97.56 161 ALA A N 1
ATOM 1212 C CA . ALA A 1 161 ? 9.541 11.157 -9.526 1.00 97.56 161 ALA A CA 1
ATOM 1213 C C . ALA A 1 161 ? 8.091 10.660 -9.363 1.00 97.56 161 ALA A C 1
ATOM 1215 O O . ALA A 1 161 ? 7.659 10.333 -8.258 1.00 97.56 161 ALA A O 1
ATOM 1216 N N . LEU A 1 162 ? 7.352 10.544 -10.469 1.00 97.94 162 LEU A N 1
ATOM 1217 C CA . LEU A 1 162 ? 5.992 10.017 -10.472 1.00 97.94 162 LEU A CA 1
ATOM 1218 C C . LEU A 1 162 ? 5.938 8.530 -10.089 1.00 97.94 162 LEU A C 1
ATOM 1220 O O . LEU A 1 162 ? 5.071 8.141 -9.310 1.00 97.94 162 LEU A O 1
ATOM 1224 N N . GLY A 1 163 ? 6.884 7.716 -10.565 1.00 97.88 163 GLY A N 1
ATOM 1225 C CA . GLY A 1 163 ? 6.995 6.307 -10.184 1.00 97.88 163 GLY A CA 1
ATOM 1226 C C . GLY A 1 163 ? 7.182 6.122 -8.676 1.00 97.88 163 GLY A C 1
ATOM 1227 O O . GLY A 1 163 ? 6.454 5.350 -8.049 1.00 97.88 163 GLY A O 1
ATOM 1228 N N . TYR A 1 164 ? 8.096 6.883 -8.066 1.00 97.69 164 TYR A N 1
ATOM 1229 C CA . TYR A 1 164 ? 8.319 6.843 -6.617 1.00 97.69 164 TYR A CA 1
ATOM 1230 C C . TYR A 1 164 ? 7.149 7.439 -5.829 1.00 97.69 164 TYR A C 1
ATOM 1232 O O . TYR A 1 164 ? 6.776 6.904 -4.788 1.00 97.69 164 TYR A O 1
ATOM 1240 N N . THR A 1 165 ? 6.485 8.469 -6.357 1.00 98.19 165 THR A N 1
ATOM 1241 C CA . THR A 1 165 ? 5.257 9.013 -5.756 1.00 98.19 165 THR A CA 1
ATOM 1242 C C . THR A 1 165 ? 4.156 7.955 -5.714 1.00 98.19 165 THR A C 1
ATOM 1244 O O . THR A 1 165 ? 3.540 7.747 -4.669 1.00 98.19 165 THR A O 1
ATOM 1247 N N . TRP A 1 166 ? 3.943 7.227 -6.814 1.00 98.50 166 TRP A N 1
ATOM 1248 C CA . TRP A 1 166 ? 3.003 6.108 -6.848 1.00 98.50 166 TRP A CA 1
ATOM 1249 C C . TRP A 1 166 ? 3.400 4.990 -5.893 1.00 98.50 166 TRP A C 1
ATOM 1251 O O . TRP A 1 166 ? 2.560 4.456 -5.170 1.00 98.50 166 TRP A O 1
ATOM 1261 N N . ARG A 1 167 ? 4.685 4.633 -5.865 1.00 97.75 167 ARG A N 1
ATOM 1262 C CA . ARG A 1 167 ? 5.207 3.596 -4.975 1.00 97.75 167 ARG A CA 1
ATOM 1263 C C . ARG A 1 167 ? 4.954 3.933 -3.509 1.00 97.75 167 ARG A C 1
ATOM 1265 O O . ARG A 1 167 ? 4.502 3.061 -2.770 1.00 97.75 167 ARG A O 1
ATOM 1272 N N . TRP A 1 168 ? 5.233 5.167 -3.100 1.00 98.12 168 TRP A N 1
ATOM 1273 C CA . TRP A 1 168 ? 5.143 5.578 -1.704 1.00 98.12 168 TRP A CA 1
ATOM 1274 C C . TRP A 1 168 ? 3.720 5.910 -1.277 1.00 98.12 168 TRP A C 1
ATOM 1276 O O . TRP A 1 168 ? 3.224 5.336 -0.309 1.00 98.12 168 TRP A O 1
ATOM 1286 N N . LEU A 1 169 ? 3.056 6.809 -2.003 1.00 98.00 169 LEU A N 1
ATOM 1287 C CA . LEU A 1 169 ? 1.736 7.323 -1.638 1.00 98.00 169 LEU A CA 1
ATOM 1288 C C . LEU A 1 169 ? 0.610 6.400 -2.118 1.00 98.00 169 LEU A C 1
ATOM 1290 O O . LEU A 1 169 ? -0.339 6.146 -1.384 1.00 98.00 169 LEU A O 1
ATOM 1294 N N . GLY A 1 170 ? 0.732 5.858 -3.329 1.00 97.94 170 GLY A N 1
ATOM 1295 C CA . GLY A 1 170 ? -0.239 4.916 -3.882 1.00 97.94 170 GLY A CA 1
ATOM 1296 C C . GLY A 1 170 ? -0.107 3.537 -3.241 1.00 97.94 170 GLY A C 1
ATOM 1297 O O . GLY A 1 170 ? -0.825 3.202 -2.301 1.00 97.94 170 GLY A O 1
ATOM 1298 N N . ASN A 1 171 ? 0.817 2.725 -3.754 1.00 97.12 171 ASN A N 1
ATOM 1299 C CA . ASN A 1 171 ? 0.965 1.324 -3.361 1.00 97.12 171 ASN A CA 1
ATOM 1300 C C . ASN A 1 171 ? 1.279 1.174 -1.866 1.00 97.12 171 ASN A C 1
ATOM 1302 O O . ASN A 1 171 ? 0.517 0.532 -1.148 1.00 97.12 171 ASN A O 1
ATOM 1306 N N . GLY A 1 172 ? 2.386 1.754 -1.390 1.00 97.31 172 GLY A N 1
ATOM 1307 C CA . GLY A 1 172 ? 2.835 1.622 -0.003 1.00 97.31 172 GLY A CA 1
ATOM 1308 C C . GLY A 1 172 ? 1.783 2.127 0.981 1.00 97.31 172 GLY A C 1
ATOM 1309 O O . GLY A 1 172 ? 1.246 1.339 1.762 1.00 97.31 172 GLY A O 1
ATOM 1310 N N . GLY A 1 173 ? 1.450 3.418 0.889 1.00 98.19 173 GLY A N 1
ATOM 1311 C CA . GLY A 1 173 ? 0.431 4.085 1.703 1.00 98.19 173 GLY A CA 1
ATOM 1312 C C . GLY A 1 173 ? -0.898 3.330 1.744 1.00 98.19 173 GLY A C 1
ATOM 1313 O O . GLY A 1 173 ? -1.396 3.002 2.826 1.00 98.19 173 GLY A O 1
ATOM 1314 N N . GLY A 1 174 ? -1.450 3.000 0.575 1.00 98.31 174 GLY A N 1
ATOM 1315 C CA . GLY A 1 174 ? -2.711 2.270 0.456 1.00 98.31 174 GLY A CA 1
ATOM 1316 C C . GLY A 1 174 ? -2.674 0.881 1.102 1.00 98.31 174 GLY A C 1
ATOM 1317 O O . GLY A 1 174 ? -3.563 0.539 1.887 1.00 98.31 174 GLY A O 1
ATOM 1318 N N . MET A 1 175 ? -1.613 0.104 0.859 1.00 98.12 175 MET A N 1
ATOM 1319 C CA . MET A 1 175 ? -1.466 -1.242 1.424 1.00 98.12 175 MET A CA 1
ATOM 1320 C C . MET A 1 175 ? -1.346 -1.242 2.951 1.00 98.12 175 MET A C 1
ATOM 1322 O O . MET A 1 175 ? -1.892 -2.140 3.597 1.00 98.12 175 MET A O 1
ATOM 1326 N N . GLY A 1 176 ? -0.645 -0.282 3.559 1.00 97.31 176 GLY A N 1
ATOM 1327 C CA . GLY A 1 176 ? -0.573 -0.234 5.024 1.00 97.31 176 GLY A CA 1
ATOM 1328 C C . GLY A 1 176 ? -1.841 0.316 5.667 1.00 97.31 176 GLY A C 1
ATOM 1329 O O . GLY A 1 176 ? -2.256 -0.207 6.701 1.00 97.31 176 GLY A O 1
ATOM 1330 N N . LEU A 1 177 ? -2.523 1.277 5.031 1.00 97.88 177 LEU A N 1
ATOM 1331 C CA . LEU A 1 177 ? -3.880 1.666 5.428 1.00 97.88 177 LEU A CA 1
ATOM 1332 C C . LEU A 1 177 ? -4.796 0.437 5.460 1.00 97.88 177 LEU A C 1
ATOM 1334 O O . LEU A 1 177 ? -5.467 0.201 6.468 1.00 97.88 177 LEU A O 1
ATOM 1338 N N . ALA A 1 178 ? -4.784 -0.367 4.395 1.00 97.81 178 ALA A N 1
ATOM 1339 C CA . ALA A 1 178 ? -5.608 -1.563 4.307 1.00 97.81 178 ALA A CA 1
ATOM 1340 C C . ALA A 1 178 ? -5.278 -2.568 5.419 1.00 97.81 178 ALA A C 1
ATOM 1342 O O . ALA A 1 178 ? -6.181 -3.037 6.116 1.00 97.81 178 ALA A O 1
ATOM 1343 N N . PHE A 1 179 ? -3.990 -2.842 5.648 1.00 97.38 179 PHE A N 1
ATOM 1344 C CA . PHE A 1 179 ? -3.552 -3.743 6.713 1.00 97.38 179 PHE A CA 1
ATOM 1345 C C . PHE A 1 179 ? -4.010 -3.281 8.099 1.00 97.38 179 PHE A C 1
ATOM 1347 O O . PHE A 1 179 ? -4.643 -4.052 8.818 1.00 97.38 179 PHE A O 1
ATOM 1354 N N . VAL A 1 180 ? -3.732 -2.026 8.472 1.00 96.12 180 VAL A N 1
ATOM 1355 C CA . VAL A 1 180 ? -4.061 -1.497 9.807 1.00 96.12 180 VAL A CA 1
ATOM 1356 C C . VAL A 1 180 ? -5.563 -1.549 10.072 1.00 96.12 180 VAL A C 1
ATOM 1358 O O . VAL A 1 180 ? -5.981 -1.874 11.185 1.00 96.12 180 VAL A O 1
ATOM 1361 N N . MET A 1 181 ? -6.376 -1.258 9.057 1.00 96.06 181 MET A N 1
ATOM 1362 C CA . MET A 1 181 ? -7.828 -1.270 9.188 1.00 96.06 181 MET A CA 1
ATOM 1363 C C . MET A 1 181 ? -8.384 -2.697 9.262 1.00 96.06 181 MET A C 1
ATOM 1365 O O . MET A 1 181 ? -9.247 -2.969 10.092 1.00 96.06 181 MET A O 1
ATOM 1369 N N . VAL A 1 182 ? -7.876 -3.637 8.464 1.00 95.19 182 VAL A N 1
ATOM 1370 C CA . VAL A 1 182 ? -8.432 -5.001 8.380 1.00 95.19 182 VAL A CA 1
ATOM 1371 C C . VAL A 1 182 ? -7.876 -5.949 9.451 1.00 95.19 182 VAL A C 1
ATOM 1373 O O . VAL A 1 182 ? -8.585 -6.855 9.898 1.00 95.19 182 VAL A O 1
ATOM 1376 N N . TYR A 1 183 ? -6.648 -5.734 9.929 1.00 93.81 183 TYR A N 1
ATOM 1377 C CA . TYR A 1 183 ? -5.988 -6.546 10.963 1.00 93.81 183 TYR A CA 1
ATOM 1378 C C . TYR A 1 183 ? -6.881 -6.951 12.166 1.00 93.81 183 TYR A C 1
ATOM 1380 O O . TYR A 1 183 ? -6.906 -8.137 12.518 1.00 93.81 183 TYR A O 1
ATOM 1388 N N . PRO A 1 184 ? -7.667 -6.046 12.781 1.00 90.50 184 PRO A N 1
ATOM 1389 C CA . PRO A 1 184 ? -8.519 -6.354 13.934 1.00 90.50 184 PRO A CA 1
ATOM 1390 C C . PRO A 1 184 ? -9.656 -7.330 13.614 1.00 90.50 184 PRO A C 1
ATOM 1392 O O . PRO A 1 184 ? -10.177 -7.988 14.517 1.00 90.50 184 PRO A O 1
ATOM 1395 N N . LEU A 1 185 ? -10.050 -7.430 12.343 1.00 89.75 185 LEU A N 1
ATOM 1396 C CA . LEU A 1 185 ? -11.102 -8.338 11.890 1.00 89.75 185 LEU A CA 1
ATOM 1397 C C . LEU A 1 185 ? -10.568 -9.761 11.690 1.00 89.75 185 LEU A C 1
ATOM 1399 O O . LEU A 1 185 ? -11.282 -10.725 11.950 1.00 89.75 185 LEU A O 1
ATOM 1403 N N . VAL A 1 186 ? -9.307 -9.896 11.269 1.00 87.25 186 VAL A N 1
ATOM 1404 C CA . VAL A 1 186 ? -8.729 -11.181 10.837 1.00 87.25 186 VAL A CA 1
ATOM 1405 C C . VAL A 1 186 ? -7.840 -11.815 11.908 1.00 87.25 186 VAL A C 1
ATOM 1407 O O . VAL A 1 186 ? -7.896 -13.023 12.131 1.00 87.25 186 VAL A O 1
ATOM 1410 N N . ALA A 1 187 ? -7.012 -11.020 12.587 1.00 83.31 187 ALA A N 1
ATOM 1411 C CA . ALA A 1 187 ? -5.891 -11.534 13.374 1.00 83.31 187 ALA A CA 1
ATOM 1412 C C . ALA A 1 187 ? -5.749 -10.890 14.762 1.00 83.31 187 ALA A C 1
ATOM 1414 O O . ALA A 1 187 ? -4.692 -11.006 15.369 1.00 83.31 187 ALA A O 1
ATOM 1415 N N . ARG A 1 188 ? -6.810 -10.292 15.329 1.00 80.06 188 ARG A N 1
ATOM 1416 C CA . ARG A 1 188 ? -6.768 -9.571 16.628 1.00 80.06 188 ARG A CA 1
ATOM 1417 C C . ARG A 1 188 ? -6.150 -10.320 17.816 1.00 80.06 188 ARG A C 1
ATOM 1419 O O . ARG A 1 188 ? -5.822 -9.698 18.817 1.00 80.06 188 ARG A O 1
ATOM 1426 N N . ARG A 1 189 ? -6.112 -11.655 17.764 1.00 83.75 189 ARG A N 1
ATOM 1427 C CA . ARG A 1 189 ? -5.566 -12.516 18.830 1.00 83.75 189 ARG A CA 1
ATOM 1428 C C . ARG A 1 189 ? -4.091 -12.855 18.625 1.00 83.75 189 ARG A C 1
ATOM 1430 O O . ARG A 1 189 ? -3.504 -13.495 19.489 1.00 83.75 189 ARG A O 1
ATOM 1437 N N . ARG A 1 190 ? -3.524 -12.498 17.476 1.00 87.88 190 ARG A N 1
ATOM 1438 C CA . ARG A 1 190 ? -2.119 -12.718 17.152 1.00 87.88 190 ARG A CA 1
ATOM 1439 C C . ARG A 1 190 ? -1.323 -11.464 17.453 1.00 87.88 190 ARG A C 1
ATOM 1441 O O . ARG A 1 190 ? -1.873 -10.380 17.614 1.00 87.88 190 ARG A O 1
ATOM 1448 N N . ASP A 1 191 ? -0.015 -11.634 17.528 1.00 92.94 191 ASP A N 1
ATOM 1449 C CA . ASP A 1 191 ? 0.881 -10.502 17.608 1.00 92.94 191 ASP A CA 1
ATOM 1450 C C . ASP A 1 191 ? 0.836 -9.678 16.307 1.00 92.94 191 ASP A C 1
ATOM 1452 O O . ASP A 1 191 ? 0.807 -10.224 15.196 1.00 92.94 191 ASP A O 1
ATOM 1456 N N . VAL A 1 192 ? 0.824 -8.352 16.449 1.00 93.88 192 VAL A N 1
ATOM 1457 C CA . VAL A 1 192 ? 0.698 -7.431 15.312 1.00 93.88 192 VAL A CA 1
ATOM 1458 C C . VAL A 1 192 ? 1.944 -7.440 14.427 1.00 93.88 192 VAL A C 1
ATOM 1460 O O . VAL A 1 192 ? 1.813 -7.347 13.210 1.00 93.88 192 VAL A O 1
ATOM 1463 N N . VAL A 1 193 ? 3.139 -7.624 15.003 1.00 96.38 193 VAL A N 1
ATOM 1464 C CA . VAL A 1 193 ? 4.391 -7.679 14.231 1.00 96.38 193 VAL A CA 1
ATOM 1465 C C . VAL A 1 193 ? 4.428 -8.956 13.408 1.00 96.38 193 VAL A C 1
ATOM 1467 O O . VAL A 1 193 ? 4.650 -8.893 12.202 1.00 96.38 193 VAL A O 1
ATOM 1470 N N . GLN A 1 194 ? 4.121 -10.103 14.017 1.00 96.56 194 GLN A N 1
ATOM 1471 C CA . GLN A 1 194 ? 4.013 -11.367 13.282 1.00 96.56 194 GLN A CA 1
ATOM 1472 C C . GLN A 1 194 ? 2.974 -11.288 12.157 1.00 96.56 194 GLN A C 1
ATOM 1474 O O . GLN A 1 194 ? 3.241 -11.712 11.035 1.00 96.56 194 GLN A O 1
ATOM 1479 N N . SER A 1 195 ? 1.805 -10.705 12.431 1.00 96.50 195 SER A N 1
ATOM 1480 C CA . SER A 1 195 ? 0.748 -10.552 11.425 1.00 96.50 195 SER A CA 1
ATOM 1481 C C . SER A 1 195 ? 1.170 -9.629 10.279 1.00 96.50 195 SER A C 1
ATOM 1483 O O . SER A 1 195 ? 0.845 -9.906 9.127 1.00 96.50 195 SER A O 1
ATOM 1485 N N . ALA A 1 196 ? 1.923 -8.568 10.574 1.00 97.50 196 ALA A N 1
ATOM 1486 C CA . ALA A 1 196 ? 2.446 -7.651 9.567 1.00 97.50 196 ALA A CA 1
ATOM 1487 C C . ALA A 1 196 ? 3.566 -8.284 8.720 1.00 97.50 196 ALA A C 1
ATOM 1489 O O . ALA A 1 196 ? 3.627 -8.041 7.517 1.00 97.50 196 ALA A O 1
ATOM 1490 N N . LEU A 1 197 ? 4.405 -9.149 9.301 1.00 98.38 197 LEU A N 1
ATOM 1491 C CA . LEU A 1 197 ? 5.390 -9.939 8.551 1.00 98.38 197 LEU A CA 1
ATOM 1492 C C . LEU A 1 197 ? 4.711 -10.929 7.599 1.00 98.38 197 LEU A C 1
ATOM 1494 O O . LEU A 1 197 ? 5.054 -10.975 6.420 1.00 98.38 197 LEU A O 1
ATOM 1498 N N . VAL A 1 198 ? 3.706 -11.669 8.082 1.00 97.94 198 VAL A N 1
ATOM 1499 C CA . VAL A 1 198 ? 2.896 -12.567 7.238 1.00 97.94 198 VAL A CA 1
ATOM 1500 C C . VAL A 1 198 ? 2.212 -11.784 6.119 1.00 97.94 198 VAL A C 1
ATOM 1502 O O . VAL A 1 198 ? 2.191 -12.236 4.978 1.00 97.94 198 VAL A O 1
ATOM 1505 N N . TYR A 1 199 ? 1.699 -10.591 6.422 1.00 98.06 199 TYR A N 1
ATOM 1506 C CA . TYR A 1 199 ? 1.138 -9.698 5.416 1.00 98.06 199 TYR A CA 1
ATOM 1507 C C . TYR A 1 199 ? 2.173 -9.283 4.361 1.00 98.06 199 TYR A C 1
ATOM 1509 O O . TYR A 1 199 ? 1.888 -9.380 3.171 1.00 98.06 199 TYR A O 1
ATOM 1517 N N . GLY A 1 200 ? 3.387 -8.901 4.771 1.00 98.25 200 GLY A N 1
ATOM 1518 C CA . GLY A 1 200 ? 4.486 -8.604 3.849 1.00 98.25 200 GLY A CA 1
ATOM 1519 C C . GLY A 1 200 ? 4.798 -9.782 2.920 1.00 98.25 200 GLY A C 1
ATOM 1520 O O . GLY A 1 200 ? 4.867 -9.604 1.705 1.00 98.25 200 GLY A O 1
ATOM 1521 N N . VAL A 1 201 ? 4.892 -10.998 3.468 1.00 98.62 201 VAL A N 1
ATOM 1522 C CA . VAL A 1 201 ? 5.095 -12.228 2.680 1.00 98.62 201 VAL A CA 1
ATOM 1523 C C . VAL A 1 201 ? 3.929 -12.493 1.723 1.00 98.62 201 VAL A C 1
ATOM 1525 O O . VAL A 1 201 ? 4.157 -12.907 0.587 1.00 98.62 201 VAL A O 1
ATOM 1528 N N . ALA A 1 202 ? 2.687 -12.233 2.137 1.00 98.25 202 ALA A N 1
ATOM 1529 C CA . ALA A 1 202 ? 1.519 -12.384 1.271 1.00 98.25 202 ALA A CA 1
ATOM 1530 C C . ALA A 1 202 ? 1.557 -11.397 0.090 1.00 98.25 202 ALA A C 1
ATOM 1532 O O . ALA A 1 202 ? 1.364 -11.811 -1.051 1.00 98.25 202 ALA A O 1
ATOM 1533 N N . VAL A 1 203 ? 1.881 -10.121 0.336 1.00 98.00 203 VAL A N 1
ATOM 1534 C CA . VAL A 1 203 ? 2.047 -9.109 -0.725 1.00 98.00 203 VAL A CA 1
ATOM 1535 C C . VAL A 1 203 ? 3.179 -9.498 -1.679 1.00 98.00 203 VAL A C 1
ATOM 1537 O O . VAL A 1 203 ? 2.994 -9.456 -2.894 1.00 98.00 203 VAL A O 1
ATOM 1540 N N . TRP A 1 204 ? 4.319 -9.943 -1.144 1.00 98.19 204 TRP A N 1
ATOM 1541 C CA . TRP A 1 204 ? 5.432 -10.447 -1.950 1.00 98.19 204 TRP A CA 1
ATOM 1542 C C . TRP A 1 204 ? 5.022 -11.648 -2.814 1.00 98.19 204 TRP A C 1
ATOM 1544 O O . TRP A 1 204 ? 5.332 -11.692 -4.000 1.00 98.19 204 TRP A O 1
ATOM 1554 N N . SER A 1 205 ? 4.266 -12.592 -2.253 1.00 98.38 205 SER A N 1
ATOM 1555 C CA . SER A 1 205 ? 3.781 -13.765 -2.991 1.00 98.38 205 SER A CA 1
ATOM 1556 C C . SER A 1 205 ? 2.853 -13.356 -4.139 1.00 98.38 205 SER A C 1
ATOM 1558 O O . SER A 1 205 ? 2.974 -13.882 -5.243 1.00 98.38 205 SER A O 1
ATOM 1560 N N . CYS A 1 206 ? 1.972 -12.372 -3.920 1.00 97.62 206 CYS A N 1
ATOM 1561 C CA . CYS A 1 206 ? 1.128 -11.806 -4.975 1.00 97.62 206 CYS A CA 1
ATOM 1562 C C . CYS A 1 206 ? 1.948 -11.103 -6.069 1.00 97.62 206 CYS A C 1
ATOM 1564 O O . CYS A 1 206 ? 1.605 -11.202 -7.248 1.00 97.62 206 CYS A O 1
ATOM 1566 N N . LEU A 1 207 ? 3.034 -10.417 -5.702 1.00 96.44 207 LEU A N 1
ATOM 1567 C CA . LEU A 1 207 ? 3.970 -9.829 -6.662 1.00 96.44 207 LEU A CA 1
ATOM 1568 C C . LEU A 1 207 ? 4.627 -10.915 -7.523 1.00 96.44 207 LEU A C 1
ATOM 1570 O O . LEU A 1 207 ? 4.585 -10.816 -8.746 1.00 96.44 207 LEU A O 1
ATOM 1574 N N . VAL A 1 208 ? 5.170 -11.969 -6.907 1.00 97.56 208 VAL A N 1
ATOM 1575 C CA . VAL A 1 208 ? 5.776 -13.100 -7.634 1.00 97.56 208 VAL A CA 1
ATOM 1576 C C . VAL A 1 208 ? 4.756 -13.758 -8.560 1.00 97.56 208 VAL A C 1
ATOM 1578 O O . VAL A 1 208 ? 5.049 -13.993 -9.728 1.00 97.56 208 VAL A O 1
ATOM 1581 N N . LEU A 1 209 ? 3.531 -13.983 -8.080 1.00 97.19 209 LEU A N 1
ATOM 1582 C CA . LEU A 1 209 ? 2.455 -14.534 -8.899 1.00 97.19 209 LEU A CA 1
ATOM 1583 C C . LEU A 1 209 ? 2.114 -13.622 -10.087 1.00 97.19 209 LEU A C 1
ATOM 1585 O O . LEU A 1 209 ? 1.898 -14.109 -11.191 1.00 97.19 209 LEU A O 1
ATOM 1589 N N . THR A 1 210 ? 2.108 -12.303 -9.887 1.00 96.56 210 THR A N 1
ATOM 1590 C CA . THR A 1 210 ? 1.893 -11.335 -10.974 1.00 96.56 210 THR A CA 1
ATOM 1591 C C . THR A 1 210 ? 2.999 -11.426 -12.022 1.00 96.56 210 THR A C 1
ATOM 1593 O O . THR A 1 210 ? 2.698 -11.422 -13.209 1.00 96.56 210 THR A O 1
ATOM 1596 N N . LEU A 1 211 ? 4.263 -11.554 -11.609 1.00 95.69 211 LEU A N 1
ATOM 1597 C CA . LEU A 1 211 ? 5.394 -11.698 -12.533 1.00 95.69 211 LEU A CA 1
ATOM 1598 C C . LEU A 1 211 ? 5.319 -12.992 -13.346 1.00 95.69 211 LEU A C 1
ATOM 1600 O O . LEU A 1 211 ? 5.570 -12.961 -14.544 1.00 95.69 211 LEU A O 1
ATOM 1604 N N . LEU A 1 212 ? 4.924 -14.094 -12.704 1.00 96.31 212 LEU A N 1
ATOM 1605 C CA . LEU A 1 212 ? 4.798 -15.404 -13.346 1.00 96.31 212 LEU A CA 1
ATOM 1606 C C . LEU A 1 212 ? 3.627 -15.483 -14.331 1.00 96.31 212 LEU A C 1
ATOM 1608 O O . LEU A 1 212 ? 3.712 -16.194 -15.329 1.00 96.31 212 LEU A O 1
ATOM 1612 N N . LEU A 1 213 ? 2.512 -14.817 -14.023 1.00 97.00 213 LEU A N 1
ATOM 1613 C CA . LEU A 1 213 ? 1.275 -14.951 -14.795 1.00 97.00 213 LEU A CA 1
ATOM 1614 C C . LEU A 1 213 ? 1.072 -13.842 -15.831 1.00 97.00 213 LEU A C 1
ATOM 1616 O O . LEU A 1 213 ? 0.346 -14.053 -16.803 1.00 97.00 213 LEU A O 1
ATOM 1620 N N . ALA A 1 214 ? 1.644 -12.654 -15.630 1.00 96.31 214 ALA A N 1
ATOM 1621 C CA . ALA A 1 214 ? 1.422 -11.538 -16.536 1.00 96.31 214 ALA A CA 1
ATOM 1622 C C . ALA A 1 214 ? 2.367 -11.598 -17.750 1.00 96.31 214 ALA A C 1
ATOM 1624 O O . ALA A 1 214 ? 3.581 -11.693 -17.563 1.00 96.31 214 ALA A O 1
ATOM 1625 N N . PRO A 1 215 ? 1.868 -11.420 -18.992 1.00 90.50 215 PRO A N 1
ATOM 1626 C CA . PRO A 1 215 ? 2.670 -11.601 -20.210 1.00 90.50 215 PRO A CA 1
ATOM 1627 C C . PRO A 1 215 ? 3.942 -10.746 -20.296 1.00 90.50 215 PRO A C 1
ATOM 1629 O O . PRO A 1 215 ? 4.896 -11.115 -20.972 1.00 90.50 215 PRO A O 1
ATOM 1632 N N . ARG A 1 216 ? 3.947 -9.577 -19.642 1.00 89.31 216 ARG A N 1
ATOM 1633 C CA . ARG A 1 216 ? 5.068 -8.622 -19.633 1.00 89.31 216 ARG A CA 1
ATOM 1634 C C . ARG A 1 216 ? 5.520 -8.263 -18.216 1.00 89.31 216 ARG A C 1
ATOM 1636 O O . ARG A 1 216 ? 6.151 -7.225 -18.025 1.00 89.31 216 ARG A O 1
ATOM 1643 N N . GLY A 1 217 ? 5.193 -9.099 -17.227 1.00 91.69 217 GLY A N 1
ATOM 1644 C CA . GLY A 1 217 ? 5.493 -8.844 -15.817 1.00 91.69 217 GLY A CA 1
ATOM 1645 C C . GLY A 1 217 ? 6.976 -8.571 -15.575 1.00 91.69 217 GLY A C 1
ATOM 1646 O O . GLY A 1 217 ? 7.329 -7.500 -15.081 1.00 91.69 217 GLY A O 1
ATOM 1647 N N . GLU A 1 218 ? 7.837 -9.499 -15.993 1.00 94.06 218 GLU A N 1
ATOM 1648 C CA . GLU A 1 218 ? 9.291 -9.396 -15.803 1.00 94.06 218 GLU A CA 1
ATOM 1649 C C . GLU A 1 218 ? 9.926 -8.227 -16.569 1.00 94.06 218 GLU A C 1
ATOM 1651 O O . GLU A 1 218 ? 10.833 -7.576 -16.059 1.00 94.06 218 GLU A O 1
ATOM 1656 N N . GLN A 1 219 ? 9.405 -7.904 -17.757 1.00 91.81 219 GLN A N 1
ATOM 1657 C CA . GLN A 1 219 ? 9.902 -6.797 -18.585 1.00 91.81 219 GLN A CA 1
ATOM 1658 C C . GLN A 1 219 ? 9.579 -5.425 -17.981 1.00 91.81 219 GLN A C 1
ATOM 1660 O O . GLN A 1 219 ? 10.371 -4.493 -18.081 1.00 91.81 219 GLN A O 1
ATOM 1665 N N . ILE A 1 220 ? 8.383 -5.281 -17.401 1.00 91.69 220 ILE A N 1
ATOM 1666 C CA . ILE A 1 220 ? 7.916 -4.014 -16.825 1.00 91.69 220 ILE A CA 1
ATOM 1667 C C . ILE A 1 220 ? 8.529 -3.799 -15.441 1.00 91.69 220 ILE A C 1
ATOM 1669 O O . ILE A 1 220 ? 8.907 -2.676 -15.096 1.00 91.69 220 ILE A O 1
ATOM 1673 N N . LEU A 1 221 ? 8.577 -4.868 -14.645 1.00 93.25 221 LEU A N 1
ATOM 1674 C CA . LEU A 1 221 ? 9.072 -4.853 -13.280 1.00 93.25 221 LEU A CA 1
ATOM 1675 C C . LEU A 1 221 ? 10.515 -5.358 -13.244 1.00 93.25 221 LEU A C 1
ATOM 1677 O O . LEU A 1 221 ? 11.439 -4.567 -13.359 1.00 93.25 221 LEU A O 1
ATOM 1681 N N . PHE A 1 222 ? 10.740 -6.650 -13.048 1.00 92.75 222 PHE A N 1
ATOM 1682 C CA . PHE A 1 222 ? 12.089 -7.199 -12.973 1.00 92.75 222 PHE A CA 1
ATOM 1683 C C . PHE A 1 222 ? 12.091 -8.697 -13.246 1.00 92.75 222 PHE A C 1
ATOM 1685 O O . PHE A 1 222 ? 11.106 -9.387 -12.982 1.00 92.75 222 PHE A O 1
ATOM 1692 N N . GLU A 1 223 ? 13.237 -9.193 -13.700 1.00 92.94 223 GLU A N 1
ATOM 1693 C CA . GLU A 1 223 ? 13.454 -10.611 -13.976 1.00 92.94 223 GLU A CA 1
ATOM 1694 C C . GLU A 1 223 ? 13.431 -11.464 -12.703 1.00 92.94 223 GLU A C 1
ATOM 1696 O O . GLU A 1 223 ? 13.969 -11.080 -11.651 1.00 92.94 223 GLU A O 1
ATOM 1701 N N . LEU A 1 224 ? 12.853 -12.659 -12.801 1.00 92.88 224 LEU A N 1
ATOM 1702 C CA . LEU A 1 224 ? 12.752 -13.617 -11.704 1.00 92.88 224 LEU A CA 1
ATOM 1703 C C . LEU A 1 224 ? 14.052 -14.409 -11.529 1.00 92.88 224 LEU A C 1
ATOM 1705 O O . LEU A 1 224 ? 14.165 -15.581 -11.880 1.00 92.88 224 LEU A O 1
ATOM 1709 N N . THR A 1 225 ? 15.041 -13.772 -10.907 1.00 92.62 225 THR A N 1
ATOM 1710 C CA . THR A 1 225 ? 16.272 -14.438 -10.459 1.00 92.62 225 THR A CA 1
ATOM 1711 C C . THR A 1 225 ? 16.208 -14.758 -8.960 1.00 92.62 225 THR A C 1
ATOM 1713 O O . THR A 1 225 ? 15.539 -14.040 -8.207 1.00 92.62 225 THR A O 1
ATOM 1716 N N . PRO A 1 226 ? 16.941 -15.774 -8.457 1.00 92.31 226 PRO A N 1
ATOM 1717 C CA . PRO A 1 226 ? 17.017 -16.049 -7.017 1.00 92.31 226 PRO A CA 1
ATOM 1718 C C . PRO A 1 226 ? 17.442 -14.826 -6.192 1.00 92.31 226 PRO A C 1
ATOM 1720 O O . PRO A 1 226 ? 16.939 -14.599 -5.092 1.00 92.31 226 PRO A O 1
ATOM 1723 N N . LYS A 1 227 ? 18.328 -13.996 -6.757 1.00 90.62 227 LYS A N 1
ATOM 1724 C CA . LYS A 1 227 ? 18.793 -12.745 -6.156 1.00 90.62 227 LYS A CA 1
ATOM 1725 C C . LYS A 1 227 ? 17.667 -11.716 -6.028 1.00 90.62 227 LYS A C 1
ATOM 1727 O O . LYS A 1 227 ? 17.474 -11.175 -4.941 1.00 90.62 227 LYS A O 1
ATOM 1732 N N . ASN A 1 228 ? 16.901 -11.487 -7.097 1.00 90.88 228 ASN A N 1
ATOM 1733 C CA . ASN A 1 228 ? 15.772 -10.551 -7.085 1.00 90.88 228 ASN A CA 1
ATOM 1734 C C . ASN A 1 228 ? 14.640 -11.042 -6.176 1.00 90.88 228 ASN A C 1
ATOM 1736 O O . ASN A 1 228 ? 14.028 -10.252 -5.457 1.00 90.88 228 ASN A O 1
ATOM 1740 N N . LEU A 1 229 ? 14.387 -12.353 -6.137 1.00 93.44 229 LEU A N 1
ATOM 1741 C CA . LEU A 1 229 ? 13.425 -12.948 -5.208 1.00 93.44 229 LEU A CA 1
ATOM 1742 C C . LEU A 1 229 ? 13.834 -12.722 -3.749 1.00 93.44 229 LEU A C 1
ATOM 1744 O O . LEU A 1 229 ? 13.012 -12.274 -2.950 1.00 93.44 229 LEU A O 1
ATOM 1748 N N . ALA A 1 230 ? 15.100 -12.969 -3.405 1.00 92.62 230 ALA A N 1
ATOM 1749 C CA . ALA A 1 230 ? 15.602 -12.743 -2.053 1.00 92.62 230 ALA A CA 1
ATOM 1750 C C . ALA A 1 230 ? 15.566 -11.255 -1.665 1.00 92.62 230 ALA A C 1
ATOM 1752 O O . ALA A 1 230 ? 15.076 -10.916 -0.586 1.00 92.62 230 ALA A O 1
ATOM 1753 N N . SER A 1 231 ? 16.030 -10.357 -2.542 1.00 90.94 231 SER A N 1
ATOM 1754 C CA . SER A 1 231 ? 16.058 -8.916 -2.255 1.00 90.94 231 SER A CA 1
ATOM 1755 C C . SER A 1 231 ? 14.647 -8.339 -2.095 1.00 90.94 231 SER A C 1
ATOM 1757 O O . SER A 1 231 ? 14.382 -7.571 -1.166 1.00 90.94 231 SER A O 1
ATOM 1759 N N . THR A 1 232 ? 13.706 -8.754 -2.947 1.00 93.69 232 THR A N 1
ATOM 1760 C CA . THR A 1 232 ? 12.306 -8.326 -2.853 1.00 93.69 232 THR A CA 1
ATOM 1761 C C . THR A 1 232 ? 11.627 -8.896 -1.619 1.00 93.69 232 THR A C 1
ATOM 1763 O O . THR A 1 232 ? 10.882 -8.165 -0.966 1.00 93.69 232 THR A O 1
ATOM 1766 N N . LEU A 1 233 ? 11.909 -10.147 -1.241 1.00 96.69 233 LEU A N 1
ATOM 1767 C CA . LEU A 1 233 ? 11.391 -10.735 -0.006 1.00 96.69 233 LEU A CA 1
ATOM 1768 C C . LEU A 1 233 ? 11.886 -9.961 1.221 1.00 96.69 233 LEU A C 1
ATOM 1770 O O . LEU A 1 233 ? 11.073 -9.591 2.067 1.00 96.69 233 LEU A O 1
ATOM 1774 N N . ILE A 1 234 ? 13.187 -9.653 1.291 1.00 96.31 234 ILE A N 1
ATOM 1775 C CA . ILE A 1 234 ? 13.765 -8.836 2.371 1.00 96.31 234 ILE A CA 1
ATOM 1776 C C . ILE A 1 234 ? 13.043 -7.490 2.463 1.00 96.31 234 ILE A C 1
ATOM 1778 O O . ILE A 1 234 ? 12.599 -7.112 3.547 1.00 96.31 234 ILE A O 1
ATOM 1782 N N . GLY A 1 235 ? 12.847 -6.801 1.337 1.00 96.44 235 GLY A N 1
ATOM 1783 C CA . GLY A 1 235 ? 12.126 -5.528 1.316 1.00 96.44 235 GLY A CA 1
ATOM 1784 C C . GLY A 1 235 ? 10.697 -5.634 1.863 1.00 96.44 235 GLY A C 1
ATOM 1785 O O . GLY A 1 235 ? 10.265 -4.783 2.640 1.00 96.44 235 GLY A O 1
ATOM 1786 N N . HIS A 1 236 ? 9.966 -6.703 1.535 1.00 98.12 236 HIS A N 1
ATOM 1787 C CA . HIS A 1 236 ? 8.606 -6.914 2.045 1.00 98.12 236 HIS A CA 1
ATOM 1788 C C . HIS A 1 236 ? 8.567 -7.309 3.528 1.00 98.12 236 HIS A C 1
ATOM 1790 O O . HIS A 1 236 ? 7.643 -6.909 4.242 1.00 98.12 236 HIS A O 1
ATOM 1796 N N . LEU A 1 237 ? 9.572 -8.043 4.015 1.00 98.56 237 LEU A N 1
ATOM 1797 C CA . LEU A 1 237 ? 9.741 -8.312 5.445 1.00 98.56 237 LEU A CA 1
ATOM 1798 C C . LEU A 1 237 ? 10.036 -7.020 6.214 1.00 98.56 237 LEU A C 1
ATOM 1800 O O . LEU A 1 237 ? 9.453 -6.800 7.273 1.00 98.56 237 LEU A O 1
ATOM 1804 N N . VAL A 1 238 ? 10.877 -6.138 5.666 1.00 98.38 238 VAL A N 1
ATOM 1805 C CA . VAL A 1 238 ? 11.155 -4.809 6.235 1.00 98.38 238 VAL A CA 1
ATOM 1806 C C . VAL A 1 238 ? 9.890 -3.955 6.241 1.00 98.38 238 VAL A C 1
ATOM 1808 O O . VAL A 1 238 ? 9.533 -3.407 7.282 1.00 98.38 238 VAL A O 1
ATOM 1811 N N . PHE A 1 239 ? 9.166 -3.899 5.122 1.00 98.44 239 PHE A N 1
ATOM 1812 C CA . PHE A 1 239 ? 7.899 -3.175 5.009 1.00 98.44 239 PHE A CA 1
ATOM 1813 C C . PHE A 1 239 ? 6.885 -3.622 6.073 1.00 98.44 239 PHE A C 1
ATOM 1815 O O . PHE A 1 239 ? 6.392 -2.798 6.848 1.00 98.44 239 PHE A O 1
ATOM 1822 N N . GLY A 1 240 ? 6.614 -4.929 6.158 1.00 98.06 240 GLY A N 1
ATOM 1823 C CA . GLY A 1 240 ? 5.708 -5.494 7.159 1.00 98.06 240 GLY A CA 1
ATOM 1824 C C . GLY A 1 240 ? 6.211 -5.282 8.590 1.00 98.06 240 GLY A C 1
ATOM 1825 O O . GLY A 1 240 ? 5.456 -4.853 9.463 1.00 98.06 240 GLY A O 1
ATOM 1826 N N . GLY A 1 241 ? 7.502 -5.514 8.830 1.00 98.25 241 GLY A N 1
ATOM 1827 C CA . GLY A 1 241 ? 8.138 -5.339 10.134 1.00 98.25 241 GLY A CA 1
ATOM 1828 C C . GLY A 1 241 ? 8.017 -3.910 10.663 1.00 98.25 241 GLY A C 1
ATOM 1829 O O . GLY A 1 241 ? 7.606 -3.723 11.808 1.00 98.25 241 GLY A O 1
ATOM 1830 N N . VAL A 1 242 ? 8.294 -2.901 9.831 1.00 98.50 242 VAL A N 1
ATOM 1831 C CA . VAL A 1 242 ? 8.177 -1.481 10.208 1.00 98.50 242 VAL A CA 1
ATOM 1832 C C . VAL A 1 242 ? 6.738 -1.126 10.575 1.00 98.50 242 VAL A C 1
ATOM 1834 O O . VAL A 1 242 ? 6.514 -0.549 11.640 1.00 98.50 242 VAL A O 1
ATOM 1837 N N . ILE A 1 243 ? 5.752 -1.520 9.760 1.00 97.81 243 ILE A N 1
ATOM 1838 C CA . ILE A 1 243 ? 4.333 -1.276 10.068 1.00 97.81 243 ILE A CA 1
ATOM 1839 C C . ILE A 1 243 ? 3.958 -1.922 11.406 1.00 97.81 243 ILE A C 1
ATOM 1841 O O . ILE A 1 243 ? 3.384 -1.261 12.274 1.00 97.81 243 ILE A O 1
ATOM 1845 N N . GLY A 1 244 ? 4.311 -3.195 11.599 1.00 96.75 244 GLY A N 1
ATOM 1846 C CA . GLY A 1 244 ? 4.005 -3.930 12.823 1.00 96.75 244 GLY A CA 1
ATOM 1847 C C . GLY A 1 244 ? 4.638 -3.307 14.070 1.00 96.75 244 GLY A C 1
ATOM 1848 O O . GLY A 1 244 ? 3.974 -3.167 15.100 1.00 96.75 244 GLY A O 1
ATOM 1849 N N . LEU A 1 245 ? 5.908 -2.899 13.983 1.00 97.88 245 LEU A N 1
ATOM 1850 C CA . LEU A 1 245 ? 6.626 -2.255 15.085 1.00 97.88 245 LEU A CA 1
ATOM 1851 C C . LEU A 1 245 ? 6.025 -0.889 15.429 1.00 97.88 245 LEU A C 1
ATOM 1853 O O . LEU A 1 245 ? 5.824 -0.606 16.610 1.00 97.88 245 LEU A O 1
ATOM 1857 N N . LEU A 1 246 ? 5.680 -0.077 14.425 1.00 97.38 246 LEU A N 1
ATOM 1858 C CA . LEU A 1 246 ? 5.035 1.223 14.630 1.00 97.38 246 LEU A CA 1
ATOM 1859 C C . LEU A 1 246 ? 3.631 1.080 15.227 1.00 97.38 246 LEU A C 1
ATOM 1861 O O . LEU A 1 246 ? 3.264 1.828 16.134 1.00 97.38 246 LEU A O 1
ATOM 1865 N N . MET A 1 247 ? 2.848 0.092 14.788 1.00 94.81 247 MET A N 1
ATOM 1866 C CA . MET A 1 247 ? 1.549 -0.206 15.402 1.00 94.81 247 MET A CA 1
ATOM 1867 C C . MET A 1 247 ? 1.688 -0.614 16.868 1.00 94.81 247 MET A C 1
ATOM 1869 O O . MET A 1 247 ? 0.915 -0.148 17.708 1.00 94.81 247 MET A O 1
ATOM 1873 N N . ARG A 1 248 ? 2.680 -1.458 17.182 1.00 94.31 248 ARG A N 1
ATOM 1874 C CA . ARG A 1 248 ? 2.959 -1.879 18.557 1.00 94.31 248 ARG A CA 1
ATOM 1875 C C . ARG A 1 248 ? 3.396 -0.694 19.421 1.00 94.31 248 ARG A C 1
ATOM 1877 O O . ARG A 1 248 ? 2.849 -0.522 20.506 1.00 94.31 248 ARG A O 1
ATOM 1884 N N . SER A 1 249 ? 4.343 0.122 18.953 1.00 93.88 249 SER A N 1
ATOM 1885 C CA . SER A 1 249 ? 4.915 1.229 19.735 1.00 93.88 249 SER A CA 1
ATOM 1886 C C . SER A 1 249 ? 3.916 2.354 19.996 1.00 93.88 249 SER A C 1
ATOM 1888 O O . SER A 1 249 ? 3.904 2.934 21.078 1.00 93.88 249 SER A O 1
ATOM 1890 N N . THR A 1 250 ? 3.038 2.637 19.035 1.00 90.12 250 THR A N 1
ATOM 1891 C CA . THR A 1 250 ? 2.009 3.680 19.168 1.00 90.12 250 THR A CA 1
ATOM 1892 C C . THR A 1 250 ? 0.731 3.192 19.843 1.00 90.12 250 THR A C 1
ATOM 1894 O O . THR A 1 250 ? -0.186 3.986 20.068 1.00 90.12 250 THR A O 1
ATOM 1897 N N . GLY A 1 251 ? 0.644 1.894 20.154 1.00 82.94 251 GLY A N 1
ATOM 1898 C CA . GLY A 1 251 ? -0.517 1.294 20.798 1.00 82.94 251 GLY A CA 1
ATOM 1899 C C . GLY A 1 251 ? -1.808 1.506 20.010 1.00 82.94 251 GLY A C 1
ATOM 1900 O O . GLY A 1 251 ? -2.871 1.624 20.624 1.00 82.94 251 GLY A O 1
ATOM 1901 N N . ILE A 1 252 ? -1.738 1.597 18.670 1.00 78.62 252 ILE A N 1
ATOM 1902 C CA . ILE A 1 252 ? -2.939 1.729 17.837 1.00 78.62 252 ILE A CA 1
ATOM 1903 C C . ILE A 1 252 ? -3.785 0.489 18.052 1.00 78.62 252 ILE A C 1
ATOM 1905 O O . ILE A 1 252 ? -3.536 -0.588 17.515 1.00 78.62 252 ILE A O 1
ATOM 1909 N N . ASN A 1 253 ? -4.815 0.674 18.859 1.00 64.12 253 ASN A N 1
ATOM 1910 C CA . ASN A 1 253 ? -5.823 -0.319 19.092 1.00 64.12 253 ASN A CA 1
ATOM 1911 C C . ASN A 1 253 ? -7.027 0.122 18.278 1.00 64.12 253 ASN A C 1
ATOM 1913 O O . ASN A 1 253 ? -7.732 1.063 18.645 1.00 64.12 253 ASN A O 1
ATOM 1917 N N . VAL A 1 254 ? -7.252 -0.542 17.150 1.00 61.19 254 VAL A N 1
ATOM 1918 C CA . VAL A 1 254 ? -8.524 -0.439 16.439 1.00 61.19 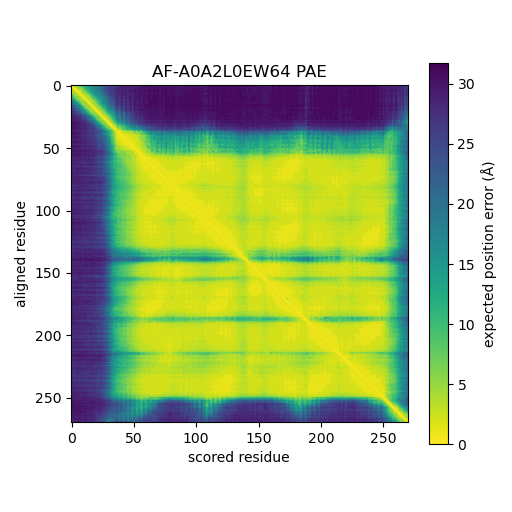254 VAL A CA 1
ATOM 1919 C C . VAL A 1 254 ? -9.526 -1.258 17.249 1.00 61.19 254 VAL A C 1
ATOM 1921 O O . VAL A 1 254 ? -9.921 -2.365 16.886 1.00 61.19 254 VAL A O 1
ATOM 1924 N N . ARG A 1 255 ? -9.851 -0.769 18.447 1.00 58.09 255 ARG A N 1
ATOM 1925 C CA . ARG A 1 255 ? -10.907 -1.374 19.240 1.00 58.09 255 ARG A CA 1
ATOM 1926 C C . ARG A 1 255 ? -12.210 -1.089 18.504 1.00 58.09 255 ARG A C 1
ATOM 1928 O O . ARG A 1 255 ? -12.492 0.084 18.246 1.00 58.09 255 ARG A O 1
ATOM 1935 N N . PRO A 1 256 ? -13.007 -2.122 18.192 1.00 51.25 256 PRO A N 1
ATOM 1936 C CA . PRO A 1 256 ? -14.409 -1.919 17.877 1.00 51.25 256 PRO A CA 1
ATOM 1937 C C . PRO A 1 256 ? -15.013 -1.055 18.985 1.00 51.25 256 PRO A C 1
ATOM 1939 O O . PRO A 1 256 ? -14.698 -1.263 20.164 1.00 51.25 256 PRO A O 1
ATOM 1942 N N . TYR A 1 257 ? -15.877 -0.111 18.632 1.00 51.47 257 TYR A N 1
ATOM 1943 C CA . TYR A 1 257 ? -16.556 0.776 19.580 1.00 51.47 257 TYR A CA 1
ATOM 1944 C C . TYR A 1 257 ? -17.224 -0.007 20.732 1.00 51.47 257 TYR A C 1
ATOM 1946 O O . TYR A 1 257 ? -17.375 0.495 21.843 1.00 51.47 257 TYR A O 1
ATOM 1954 N N . ALA A 1 258 ? -17.550 -1.281 20.498 1.00 46.50 258 ALA A N 1
ATOM 1955 C CA . ALA A 1 258 ? -18.083 -2.208 21.489 1.00 46.50 258 ALA A CA 1
ATOM 1956 C C . ALA A 1 258 ? -17.184 -2.486 22.719 1.00 46.50 258 ALA A C 1
ATOM 1958 O O . ALA A 1 258 ? -17.705 -2.984 23.716 1.00 46.50 258 ALA A O 1
ATOM 1959 N N . ALA A 1 259 ? -15.874 -2.211 22.685 1.00 46.75 259 ALA A N 1
ATOM 1960 C CA . ALA A 1 259 ? -14.972 -2.530 23.801 1.00 46.75 259 ALA A CA 1
ATOM 1961 C C . ALA A 1 259 ? -14.950 -1.474 24.924 1.00 46.75 259 ALA A C 1
ATOM 1963 O O . ALA A 1 259 ? -14.576 -1.811 26.044 1.00 46.75 259 ALA A O 1
ATOM 1964 N N . ASP A 1 260 ? -15.395 -0.243 24.650 1.00 46.84 260 ASP A N 1
ATOM 1965 C CA . ASP A 1 260 ? -15.528 0.833 25.649 1.00 46.84 260 ASP A CA 1
ATOM 1966 C C . ASP A 1 260 ? -16.934 0.873 26.273 1.00 46.84 260 ASP A C 1
ATOM 1968 O O . ASP A 1 260 ? -17.373 1.896 26.801 1.00 46.84 260 ASP A O 1
ATOM 1972 N N . ARG A 1 261 ? -17.671 -0.248 26.239 1.00 50.84 261 ARG A N 1
ATOM 1973 C CA . ARG A 1 261 ? -18.896 -0.356 27.033 1.00 50.84 261 ARG A CA 1
ATOM 1974 C C . ARG A 1 261 ? -18.526 -0.168 28.509 1.00 50.84 261 ARG A C 1
ATOM 1976 O O . ARG A 1 261 ? -17.679 -0.924 29.000 1.00 50.84 261 ARG A O 1
ATOM 1983 N N . PRO A 1 262 ? -19.182 0.735 29.263 1.00 45.16 262 PRO A N 1
ATOM 1984 C CA . PRO A 1 262 ? -19.256 0.527 30.699 1.00 45.16 262 PRO A CA 1
ATOM 1985 C C . PRO A 1 262 ? -19.793 -0.892 30.894 1.00 45.16 262 PRO A C 1
ATOM 1987 O O . PRO A 1 262 ? -20.761 -1.284 30.234 1.00 45.16 262 PRO A O 1
ATOM 1990 N N . ARG A 1 263 ? -19.133 -1.701 31.733 1.00 49.69 263 ARG A N 1
ATOM 1991 C CA . ARG A 1 263 ? -19.735 -2.957 32.184 1.00 49.69 263 ARG A CA 1
ATOM 1992 C C . ARG A 1 263 ? -21.028 -2.543 32.867 1.00 49.69 263 ARG A C 1
ATOM 1994 O O . ARG A 1 263 ? -20.990 -2.094 34.007 1.00 49.69 263 ARG A O 1
ATOM 2001 N N . ILE A 1 264 ? -22.148 -2.633 32.157 1.00 49.56 264 ILE A N 1
ATOM 2002 C CA . ILE A 1 264 ? -23.451 -2.632 32.797 1.00 49.56 264 ILE A CA 1
ATOM 2003 C C . ILE A 1 264 ? -23.351 -3.838 33.716 1.00 49.56 264 ILE A C 1
ATOM 2005 O O . ILE A 1 264 ? -23.216 -4.969 33.237 1.00 49.56 264 ILE A O 1
ATOM 2009 N N . ALA A 1 265 ? -23.221 -3.571 35.018 1.00 48.22 265 ALA A N 1
ATOM 2010 C CA . ALA A 1 265 ? -23.173 -4.619 36.015 1.00 48.22 265 ALA A CA 1
ATOM 2011 C C . ALA A 1 265 ? -24.356 -5.538 35.707 1.00 48.22 265 ALA A C 1
ATOM 2013 O O . ALA A 1 265 ? -25.442 -5.010 35.442 1.00 48.22 265 ALA A O 1
ATOM 2014 N N . PRO A 1 266 ? -24.160 -6.868 35.641 1.00 44.66 266 PRO A N 1
ATOM 2015 C CA . PRO A 1 266 ? -25.289 -7.760 35.468 1.00 44.66 266 PRO A CA 1
ATOM 2016 C C . PRO A 1 266 ? -26.301 -7.344 36.525 1.00 44.66 266 PRO A C 1
ATOM 2018 O O . PRO A 1 266 ? -25.950 -7.318 37.707 1.00 44.66 266 PRO A O 1
ATOM 2021 N N . LEU A 1 267 ? -27.493 -6.920 36.086 1.00 54.38 267 LEU A N 1
ATOM 2022 C CA . LEU A 1 267 ? -28.625 -6.729 36.978 1.00 54.38 267 LEU A CA 1
ATOM 2023 C C . LEU A 1 267 ? -28.691 -8.034 37.747 1.00 54.38 267 LEU A C 1
ATOM 2025 O O . LEU A 1 267 ? -28.967 -9.085 37.164 1.00 54.38 267 LEU A O 1
ATOM 2029 N N . SER A 1 268 ? -28.252 -7.988 39.005 1.00 44.88 268 SER A N 1
ATOM 2030 C CA . SER A 1 268 ? -28.228 -9.157 39.858 1.00 44.88 268 SER A CA 1
ATOM 2031 C C . SER A 1 268 ? -29.650 -9.670 39.811 1.00 44.88 268 SER A C 1
ATOM 2033 O O . SER A 1 268 ? -30.548 -8.932 40.215 1.00 44.88 268 SER A O 1
ATOM 2035 N N . ARG A 1 269 ? -29.852 -10.865 39.245 1.00 47.25 269 ARG A N 1
ATOM 2036 C CA . ARG A 1 269 ? -31.128 -11.563 39.352 1.00 47.25 269 ARG A CA 1
ATOM 2037 C C . ARG A 1 269 ? -31.414 -11.627 40.852 1.00 47.25 269 ARG A C 1
ATOM 2039 O O . ARG A 1 269 ? -30.692 -12.315 41.573 1.00 47.25 269 ARG A O 1
ATOM 2046 N N . ARG A 1 270 ? -32.341 -10.791 41.304 1.00 45.84 270 ARG A N 1
ATOM 2047 C CA . ARG A 1 270 ? -32.903 -10.775 42.646 1.00 45.84 270 ARG A CA 1
ATOM 2048 C C . ARG A 1 270 ? -34.343 -11.187 42.478 1.00 45.84 270 ARG A C 1
ATOM 2050 O O . ARG A 1 270 ? -35.012 -10.554 41.634 1.00 45.84 270 ARG A O 1
#

Mean predicted aligned error: 11.08 Å